Protein AF-A0A1E3SVA8-F1 (afdb_monomer)

Foldseek 3Di:
DDDDDVPVPLVVLLVVLCVVAPQVPHDQLVSLLSQQQSQLLQQCFPHPLSHPVDPRVVNVVSCVVCVVSVHDAWQDPQQCCCVVPVLVLCRVFNDPVSSNVRRSCSRSVVDHDDDDDDDVPDNPPPQQAWDFDADQVDPQWDWAFDQDPVRDGSDIDIGGDPGDGDCNRIGHDRRDDPPPPPDDDDD

Nearest PDB structures (foldseek):
  8hk0-assembly1_A  TM=6.341E-01  e=3.628E-05  Streptomyces ficellus
  6af6-assembly1_A  TM=5.590E-01  e=1.807E-03  Prodigiosinella confusarubida
  4irn-assembly2_E  TM=5.493E-01  e=1.920E-03  Kamptonema sp. PCC 6506
  5jsc-assembly1_D  TM=5.479E-01  e=3.327E-03  Paraburkholderia xenovorans LB400
  5jsc-assembly1_C  TM=5.505E-01  e=4.515E-03  Paraburkholderia xenovorans LB400

Radius of gyration: 19.15 Å; Cα contacts (8 Å, |Δi|>4): 235; chains: 1; bounding box: 36×54×54 Å

Sequence (187 aa):
MSTPDLAVDLDARIQALLDSHDPATTDPPEFLGAQYDAGLARVDLSEGFGGLGLPRQAQQAVNARLSSAGAPVGGTPQNLIGMGMAAPTIAAFGTDEQKRKFLRPLFTGEQVYRQLFSEPGTGSDLAGLTYVLCDMPQPGVDVRPPRQITGEADFNEVFRTDVRVPDANRLGPVGGIIGELVDRPAS

pLDDT: mean 76.43, std 17.71, range [24.05, 97.44]

Organism: NCBI:txid243061

Structure (mmCIF, N/CA/C/O backbone):
data_AF-A0A1E3SVA8-F1
#
_entry.id   AF-A0A1E3SVA8-F1
#
loop_
_atom_site.group_PDB
_atom_site.id
_atom_site.type_symbol
_atom_site.label_atom_id
_atom_site.label_alt_id
_atom_site.label_comp_id
_atom_site.label_asym_id
_atom_site.label_entity_id
_atom_site.label_seq_id
_atom_site.pdbx_PDB_ins_code
_atom_site.Cartn_x
_atom_site.Cartn_y
_atom_site.Cartn_z
_atom_site.occupancy
_atom_site.B_iso_or_equiv
_atom_site.auth_seq_id
_atom_site.auth_comp_id
_atom_site.auth_asym_id
_atom_site.auth_atom_id
_atom_site.pdbx_PDB_model_num
ATOM 1 N N . MET A 1 1 ? -0.727 -34.102 -9.020 1.00 37.78 1 MET A N 1
ATOM 2 C CA . MET A 1 1 ? -0.322 -33.087 -10.015 1.00 37.78 1 MET A CA 1
ATOM 3 C C . MET A 1 1 ? 0.321 -31.960 -9.233 1.00 37.78 1 MET A C 1
ATOM 5 O O . MET A 1 1 ? -0.393 -31.306 -8.489 1.00 37.78 1 MET A O 1
ATOM 9 N N . SER A 1 2 ? 1.645 -31.819 -9.302 1.00 38.09 2 SER A N 1
ATOM 10 C CA . SER A 1 2 ? 2.387 -30.813 -8.535 1.00 38.09 2 SER A CA 1
ATOM 11 C C . SER A 1 2 ? 3.230 -29.934 -9.457 1.00 38.09 2 SER A C 1
ATOM 13 O O . SER A 1 2 ? 3.916 -30.466 -10.328 1.00 38.09 2 SER A O 1
ATOM 15 N N . THR A 1 3 ? 3.190 -28.635 -9.127 1.00 37.84 3 THR A N 1
ATOM 16 C CA . THR A 1 3 ? 4.152 -27.542 -9.400 1.00 37.84 3 THR A CA 1
ATOM 17 C C . THR A 1 3 ? 4.165 -26.930 -10.822 1.00 37.84 3 THR A C 1
ATOM 19 O O . THR A 1 3 ? 3.864 -27.622 -11.786 1.00 37.84 3 THR A O 1
ATOM 22 N N . PRO A 1 4 ? 4.472 -25.622 -10.953 1.00 53.03 4 PRO A N 1
ATOM 23 C CA . PRO A 1 4 ? 3.550 -24.478 -11.097 1.00 53.03 4 PRO A CA 1
ATOM 24 C C . PRO A 1 4 ? 3.712 -23.785 -12.478 1.00 53.03 4 PRO A C 1
ATOM 26 O O . PRO A 1 4 ? 4.666 -24.107 -13.161 1.00 53.03 4 PRO A O 1
ATOM 29 N N . ASP A 1 5 ? 2.812 -22.884 -12.909 1.00 42.38 5 ASP A N 1
ATOM 30 C CA . ASP A 1 5 ? 3.123 -21.746 -13.824 1.00 42.38 5 ASP A CA 1
ATOM 31 C C . ASP A 1 5 ? 1.864 -21.151 -14.491 1.00 42.38 5 ASP A C 1
ATOM 33 O O . ASP A 1 5 ? 1.539 -21.406 -15.647 1.00 42.38 5 ASP A O 1
ATOM 37 N N . LEU A 1 6 ? 1.191 -20.240 -13.791 1.00 45.38 6 LEU A N 1
ATOM 38 C CA . LEU A 1 6 ? 1.230 -18.873 -14.301 1.00 45.38 6 LEU A CA 1
ATOM 39 C C . LEU A 1 6 ? 2.399 -18.218 -13.564 1.00 45.38 6 LEU A C 1
ATOM 41 O O . LEU A 1 6 ? 2.198 -17.559 -12.545 1.00 45.38 6 LEU A O 1
ATOM 45 N N . ALA A 1 7 ? 3.634 -18.456 -14.014 1.00 55.41 7 ALA A N 1
ATOM 46 C CA . ALA A 1 7 ? 4.708 -17.535 -13.686 1.00 55.41 7 ALA A CA 1
ATOM 47 C C . ALA A 1 7 ? 4.268 -16.209 -14.289 1.00 55.41 7 ALA A C 1
ATOM 49 O O . ALA A 1 7 ? 4.287 -16.024 -15.505 1.00 55.41 7 ALA A O 1
ATOM 50 N N . VAL A 1 8 ? 3.752 -15.323 -13.445 1.00 65.88 8 VAL A N 1
ATOM 51 C CA . VAL A 1 8 ? 3.505 -13.957 -13.862 1.00 65.88 8 VAL A CA 1
ATOM 52 C C . VAL A 1 8 ? 4.842 -13.425 -14.353 1.00 65.88 8 VAL A C 1
ATOM 54 O O . VAL A 1 8 ? 5.792 -13.340 -13.575 1.00 65.88 8 VAL A O 1
ATOM 57 N N . ASP A 1 9 ? 4.914 -13.109 -15.643 1.00 85.81 9 ASP A N 1
ATOM 58 C CA . ASP A 1 9 ? 6.078 -12.456 -16.218 1.00 85.81 9 ASP A CA 1
ATOM 59 C C . ASP A 1 9 ? 6.156 -11.037 -15.639 1.00 85.81 9 ASP A C 1
ATOM 61 O O . ASP A 1 9 ? 5.506 -10.096 -16.106 1.00 85.81 9 ASP A O 1
ATOM 65 N N . LEU A 1 10 ? 6.891 -10.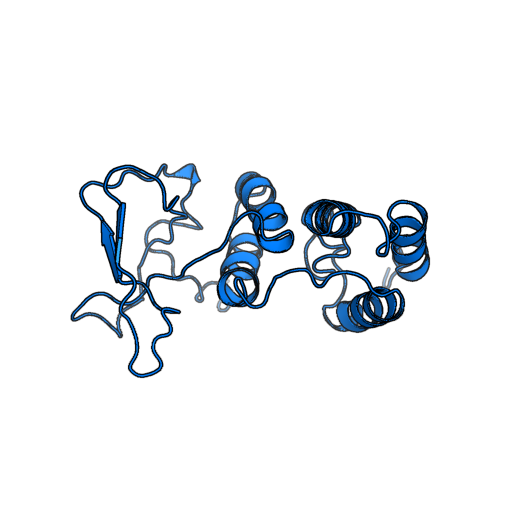919 -14.530 1.00 90.56 10 LEU A N 1
ATOM 66 C CA . LEU A 1 10 ? 7.118 -9.655 -13.843 1.00 90.56 10 LEU A CA 1
ATOM 67 C C . LEU A 1 10 ? 7.814 -8.661 -14.765 1.00 90.56 10 LEU A C 1
ATOM 69 O O . LEU A 1 10 ? 7.493 -7.479 -14.707 1.00 90.56 10 LEU A O 1
ATOM 73 N N . ASP A 1 11 ? 8.706 -9.126 -15.637 1.00 91.25 11 ASP A N 1
ATOM 74 C CA . ASP A 1 11 ? 9.422 -8.253 -16.556 1.00 91.25 11 ASP A CA 1
ATOM 75 C C . ASP A 1 11 ? 8.472 -7.651 -17.587 1.00 91.25 11 ASP A C 1
ATOM 77 O O . ASP A 1 11 ? 8.494 -6.437 -17.787 1.00 91.25 11 ASP A O 1
ATOM 81 N N . ALA A 1 12 ? 7.583 -8.457 -18.172 1.00 93.19 12 ALA A N 1
ATOM 82 C CA . ALA A 1 12 ? 6.558 -7.958 -19.085 1.00 93.19 12 ALA A CA 1
ATOM 83 C C . ALA A 1 12 ? 5.607 -6.962 -18.402 1.00 93.19 12 ALA A C 1
ATOM 85 O O . ALA A 1 12 ? 5.268 -5.937 -18.990 1.00 93.19 12 ALA A O 1
ATOM 86 N N . ARG A 1 13 ? 5.199 -7.217 -17.149 1.00 94.81 13 ARG A N 1
ATOM 87 C CA . ARG A 1 13 ? 4.330 -6.292 -16.395 1.00 94.81 13 ARG A CA 1
ATOM 88 C C . ARG A 1 13 ? 5.029 -4.987 -16.033 1.00 94.81 13 ARG A C 1
ATOM 90 O O . ARG A 1 13 ? 4.428 -3.926 -16.172 1.00 94.81 13 ARG A O 1
ATOM 97 N N . ILE A 1 14 ? 6.280 -5.056 -15.577 1.00 95.56 14 ILE A N 1
ATOM 98 C CA . ILE A 1 14 ? 7.085 -3.866 -15.279 1.00 95.56 14 ILE A CA 1
ATOM 99 C C . ILE A 1 14 ? 7.287 -3.058 -16.560 1.00 95.56 14 ILE A C 1
ATOM 101 O O . ILE A 1 14 ? 7.121 -1.844 -16.537 1.00 95.56 14 ILE A O 1
ATOM 105 N N . GLN A 1 15 ? 7.592 -3.719 -17.679 1.00 95.50 15 GLN A N 1
ATOM 106 C CA . GLN A 1 15 ? 7.753 -3.041 -18.960 1.00 95.50 15 GLN A CA 1
ATOM 107 C C . GLN A 1 15 ? 6.451 -2.369 -19.404 1.00 95.50 15 GLN A C 1
ATOM 109 O O . GLN A 1 15 ? 6.470 -1.190 -19.726 1.00 95.50 15 GLN A O 1
ATOM 114 N N . ALA A 1 16 ? 5.312 -3.061 -19.322 1.00 96.81 16 ALA A N 1
ATOM 115 C CA . ALA A 1 16 ? 4.013 -2.481 -19.658 1.00 96.81 16 ALA A CA 1
ATOM 116 C C . ALA A 1 16 ? 3.657 -1.264 -18.781 1.00 96.81 16 ALA A C 1
ATOM 118 O O . ALA A 1 16 ? 3.082 -0.291 -19.275 1.00 96.81 16 ALA A O 1
ATOM 119 N N . LEU A 1 17 ? 4.010 -1.290 -17.490 1.00 97.31 17 LEU A N 1
ATOM 120 C CA . LEU A 1 17 ? 3.858 -0.133 -16.606 1.00 97.31 17 LEU A CA 1
ATOM 121 C C . LEU A 1 17 ? 4.720 1.042 -17.089 1.00 97.31 17 LEU A C 1
ATOM 123 O O . LEU A 1 17 ? 4.195 2.135 -17.254 1.00 97.31 17 LEU A O 1
ATOM 127 N N . LEU A 1 18 ? 6.008 0.813 -17.351 1.00 96.56 18 LEU A N 1
ATOM 128 C CA . LEU A 1 18 ? 6.936 1.862 -17.787 1.00 96.56 18 LEU A CA 1
ATOM 129 C C . LEU A 1 18 ? 6.596 2.421 -19.178 1.00 96.56 18 LEU A C 1
ATOM 131 O O . LEU A 1 18 ? 6.769 3.611 -19.413 1.00 96.56 18 LEU A O 1
ATOM 135 N N . ASP A 1 19 ? 6.087 1.583 -20.084 1.00 97.12 19 ASP A N 1
ATOM 136 C CA . ASP A 1 19 ? 5.665 1.996 -21.427 1.00 97.12 19 ASP A CA 1
ATOM 137 C C . ASP A 1 19 ? 4.401 2.870 -21.387 1.00 97.12 19 ASP A C 1
ATOM 139 O O . ASP A 1 19 ? 4.222 3.749 -22.229 1.00 97.12 19 ASP A O 1
ATOM 143 N N . SER A 1 20 ? 3.506 2.614 -20.426 1.00 97.31 20 SER A N 1
ATOM 144 C CA . SER A 1 20 ? 2.253 3.364 -20.270 1.00 97.31 20 SER A CA 1
ATOM 145 C C . SER A 1 20 ? 2.390 4.600 -19.381 1.00 97.31 20 SER A C 1
ATOM 147 O O . SER A 1 20 ? 1.655 5.563 -19.583 1.00 97.31 20 SER A O 1
ATOM 149 N N . HIS A 1 21 ? 3.316 4.578 -18.422 1.00 97.44 21 HIS A N 1
ATOM 150 C CA . HIS A 1 21 ? 3.553 5.642 -17.454 1.00 97.44 21 HIS A CA 1
ATOM 151 C C . HIS A 1 21 ? 5.061 5.873 -17.344 1.00 97.44 21 HIS A C 1
ATOM 153 O O . HIS A 1 21 ? 5.755 5.204 -16.579 1.00 97.44 21 HIS A O 1
ATOM 159 N N . ASP A 1 22 ? 5.578 6.826 -18.119 1.00 95.69 22 ASP A N 1
ATOM 160 C CA . ASP A 1 22 ? 6.985 7.217 -18.046 1.00 95.69 22 ASP A CA 1
ATOM 161 C C . ASP A 1 22 ? 7.249 7.902 -16.690 1.00 95.69 22 ASP A C 1
ATOM 163 O O . ASP A 1 22 ? 6.648 8.951 -16.417 1.00 95.69 22 ASP A O 1
ATOM 167 N N . PRO A 1 23 ? 8.139 7.366 -15.832 1.00 94.38 23 PRO A N 1
ATOM 168 C CA . PRO A 1 23 ? 8.392 7.954 -14.524 1.00 94.38 23 PRO A CA 1
ATOM 169 C C . PRO A 1 23 ? 9.021 9.351 -14.562 1.00 94.38 23 PRO A C 1
ATOM 171 O O . PRO A 1 23 ? 8.980 10.059 -13.558 1.00 94.38 23 PRO A O 1
ATOM 174 N N . ALA A 1 24 ? 9.600 9.765 -15.693 1.00 93.44 24 ALA A N 1
ATOM 175 C CA . ALA A 1 24 ? 10.157 11.105 -15.851 1.00 93.44 24 ALA A CA 1
ATOM 176 C C . ALA A 1 24 ? 9.086 12.181 -16.088 1.00 93.44 24 ALA A C 1
ATOM 178 O O . ALA A 1 24 ? 9.363 13.366 -15.894 1.00 93.44 24 ALA A O 1
ATOM 179 N N . THR A 1 25 ? 7.889 11.793 -16.536 1.00 95.69 25 THR A N 1
ATOM 180 C CA . THR A 1 25 ? 6.843 12.738 -16.961 1.00 95.69 25 THR A CA 1
ATOM 181 C C . THR A 1 25 ? 5.503 12.546 -16.255 1.00 95.69 25 THR A C 1
ATOM 183 O O . THR A 1 25 ? 4.723 13.495 -16.187 1.00 95.69 25 THR A O 1
ATOM 186 N N . THR A 1 26 ? 5.248 11.361 -15.702 1.00 95.19 26 THR A N 1
ATOM 187 C CA . THR A 1 26 ? 4.020 11.040 -14.963 1.00 95.19 26 THR A CA 1
ATOM 188 C C . THR A 1 26 ? 4.072 11.617 -13.547 1.00 95.19 26 THR A C 1
ATOM 190 O O . THR A 1 26 ? 5.102 11.539 -12.874 1.00 95.19 26 THR A O 1
ATOM 193 N N . ASP A 1 27 ? 2.953 12.164 -13.064 1.00 92.44 27 ASP A N 1
ATOM 194 C CA . ASP A 1 27 ? 2.840 12.631 -11.679 1.00 92.44 27 ASP A CA 1
ATOM 195 C C . ASP A 1 27 ? 3.024 11.456 -10.687 1.00 92.44 27 ASP A C 1
ATOM 197 O O . ASP A 1 27 ? 2.494 10.365 -10.927 1.00 92.44 27 ASP A O 1
ATOM 201 N N . PRO A 1 28 ? 3.765 11.608 -9.568 1.00 90.44 28 PRO A N 1
ATOM 202 C CA . PRO A 1 28 ? 4.104 10.462 -8.722 1.00 90.44 28 PRO A CA 1
ATOM 203 C C . PRO A 1 28 ? 2.895 9.688 -8.150 1.00 90.44 28 PRO A C 1
ATOM 205 O O . PRO A 1 28 ? 2.896 8.462 -8.266 1.00 90.44 28 PRO A O 1
ATOM 208 N N . PRO A 1 29 ? 1.849 10.322 -7.578 1.00 89.19 29 PRO A N 1
ATOM 209 C CA . PRO A 1 29 ? 0.600 9.641 -7.217 1.00 89.19 29 PRO A CA 1
ATOM 210 C C . PRO A 1 29 ? -0.037 8.822 -8.345 1.00 89.19 29 PRO A C 1
ATOM 212 O O . PRO A 1 29 ? -0.495 7.704 -8.102 1.00 89.19 29 PRO A O 1
ATOM 215 N N . GLU A 1 30 ? -0.053 9.348 -9.572 1.00 93.06 30 GLU A N 1
ATOM 216 C CA . GLU A 1 30 ? -0.609 8.656 -10.740 1.00 93.06 30 GLU A CA 1
ATOM 217 C C . GLU A 1 30 ? 0.215 7.409 -11.082 1.00 93.06 30 GLU A C 1
ATOM 219 O O . GLU A 1 30 ? -0.343 6.314 -11.188 1.00 93.06 30 GLU A O 1
ATOM 224 N N . PHE A 1 31 ? 1.545 7.541 -11.138 1.00 95.06 31 PHE A N 1
ATOM 225 C CA . PHE A 1 31 ? 2.448 6.412 -11.370 1.00 95.06 31 PHE A CA 1
ATOM 226 C C . PHE A 1 31 ? 2.287 5.327 -10.298 1.00 95.06 31 PHE A C 1
ATOM 228 O O . PHE A 1 31 ? 2.187 4.138 -10.605 1.00 95.06 31 PHE A O 1
ATOM 235 N N . LEU A 1 32 ? 2.234 5.719 -9.022 1.00 93.12 32 LEU A N 1
ATOM 236 C CA . LEU A 1 32 ? 2.054 4.785 -7.910 1.00 93.12 32 LEU A CA 1
ATOM 237 C C . LEU A 1 32 ? 0.679 4.110 -7.950 1.00 93.12 32 LEU A C 1
ATOM 239 O O . LEU A 1 32 ? 0.560 2.934 -7.602 1.00 93.12 32 LEU A O 1
ATOM 243 N N . GLY A 1 33 ? -0.352 4.825 -8.402 1.00 93.56 33 GLY A N 1
ATOM 244 C CA . GLY A 1 33 ? -1.667 4.259 -8.671 1.00 93.56 33 GLY A CA 1
ATOM 245 C C . GLY A 1 33 ? -1.595 3.162 -9.730 1.00 93.56 33 GLY A C 1
ATOM 246 O O . GLY A 1 33 ? -2.024 2.039 -9.474 1.00 93.56 33 GLY A O 1
ATOM 247 N N . ALA A 1 34 ? -0.964 3.449 -10.869 1.00 96.12 34 ALA A N 1
ATOM 248 C CA . ALA A 1 34 ? -0.766 2.478 -11.941 1.00 96.12 34 ALA A CA 1
ATOM 249 C C . ALA A 1 34 ? 0.086 1.274 -11.497 1.00 96.12 34 ALA A C 1
ATOM 251 O O . ALA A 1 34 ? -0.235 0.129 -11.819 1.00 96.12 34 ALA A O 1
ATOM 252 N N . GLN A 1 35 ? 1.131 1.498 -10.694 1.00 95.75 35 GLN A N 1
ATOM 253 C CA . GLN A 1 35 ? 1.940 0.426 -10.110 1.00 95.75 35 GLN A CA 1
ATOM 254 C C . GLN A 1 35 ? 1.110 -0.486 -9.196 1.00 95.75 35 GLN A C 1
ATOM 256 O O . GLN A 1 35 ? 1.266 -1.712 -9.234 1.00 95.75 35 GLN A O 1
ATOM 261 N N . TYR A 1 36 ? 0.231 0.092 -8.374 1.00 94.69 36 TYR A N 1
ATOM 262 C CA . TYR A 1 36 ? -0.699 -0.671 -7.547 1.00 94.69 36 TYR A CA 1
ATOM 263 C C . TYR A 1 36 ? -1.652 -1.493 -8.413 1.00 94.69 36 TYR A C 1
ATOM 265 O O . TYR A 1 36 ? -1.768 -2.704 -8.226 1.00 94.69 36 TYR A O 1
ATOM 273 N N . ASP A 1 37 ? -2.279 -0.860 -9.400 1.00 94.81 37 ASP A N 1
ATOM 274 C CA . ASP A 1 37 ? -3.270 -1.499 -10.265 1.00 94.81 37 ASP A CA 1
ATOM 275 C C . ASP A 1 37 ? -2.639 -2.626 -11.120 1.00 94.81 37 ASP A C 1
ATOM 277 O O . ASP A 1 37 ? -3.287 -3.633 -11.406 1.00 94.81 37 ASP A O 1
ATOM 281 N N . ALA A 1 38 ? -1.340 -2.533 -11.431 1.00 94.81 38 ALA A N 1
ATOM 282 C CA . ALA A 1 38 ? -0.562 -3.583 -12.099 1.00 94.81 38 ALA A CA 1
ATOM 283 C C . ALA A 1 38 ? -0.196 -4.788 -11.200 1.00 94.81 38 ALA A C 1
ATOM 285 O O . ALA A 1 38 ? 0.315 -5.798 -11.702 1.00 94.81 38 ALA A O 1
ATOM 286 N N . GLY A 1 39 ? -0.438 -4.699 -9.886 1.00 94.25 39 GLY A N 1
ATOM 287 C CA . GLY A 1 39 ? -0.063 -5.718 -8.900 1.00 94.25 39 GLY A CA 1
ATOM 288 C C . GLY A 1 39 ? 1.402 -5.640 -8.446 1.00 94.25 39 GLY A C 1
ATOM 289 O O . GLY A 1 39 ? 1.938 -6.600 -7.893 1.00 94.25 39 GLY A O 1
ATOM 290 N N . LEU A 1 40 ? 2.077 -4.515 -8.698 1.00 94.25 40 LEU A N 1
ATOM 291 C CA . LEU A 1 40 ? 3.516 -4.336 -8.469 1.00 94.25 40 LEU A CA 1
ATOM 292 C C . LEU A 1 40 ? 3.832 -3.532 -7.194 1.00 94.25 40 LEU A C 1
ATOM 294 O O . LEU A 1 40 ? 4.999 -3.250 -6.908 1.00 94.25 40 LEU A O 1
ATOM 298 N N . ALA A 1 41 ? 2.814 -3.159 -6.416 1.00 90.88 41 ALA A N 1
ATOM 299 C CA . ALA A 1 41 ? 2.977 -2.434 -5.158 1.00 90.88 41 ALA A CA 1
ATOM 300 C C . ALA A 1 41 ? 3.548 -3.331 -4.048 1.00 90.88 41 ALA A C 1
ATOM 302 O O . ALA A 1 41 ? 4.511 -2.969 -3.369 1.00 90.88 41 ALA A O 1
ATOM 303 N N . ARG A 1 42 ? 2.953 -4.515 -3.874 1.00 88.69 42 ARG A N 1
ATOM 304 C CA . ARG A 1 42 ? 3.360 -5.558 -2.927 1.00 88.69 42 ARG A CA 1
ATOM 305 C C . ARG A 1 42 ? 2.995 -6.912 -3.513 1.00 88.69 42 ARG A C 1
ATOM 307 O O . ARG A 1 42 ? 1.883 -7.388 -3.313 1.00 88.69 42 ARG A O 1
ATOM 314 N N . VAL A 1 43 ? 3.930 -7.546 -4.215 1.00 90.56 43 VAL A N 1
ATOM 315 C CA . VAL A 1 43 ? 3.673 -8.789 -4.963 1.00 90.56 43 VAL A CA 1
ATOM 316 C C . VAL A 1 43 ? 3.147 -9.935 -4.092 1.00 90.56 43 VAL A C 1
ATOM 318 O O . VAL A 1 43 ? 2.482 -10.818 -4.623 1.00 90.56 43 VAL A O 1
ATOM 321 N N . ASP A 1 44 ? 3.393 -9.894 -2.774 1.00 87.81 44 ASP A N 1
ATOM 322 C CA . ASP A 1 44 ? 2.890 -10.858 -1.787 1.00 87.81 44 ASP A CA 1
ATOM 323 C C . ASP A 1 44 ? 1.405 -10.702 -1.432 1.00 87.81 44 ASP A C 1
ATOM 325 O O . ASP A 1 44 ? 0.812 -11.620 -0.866 1.00 87.81 44 ASP A O 1
ATOM 329 N N . LEU A 1 45 ? 0.782 -9.576 -1.779 1.00 88.62 45 LEU A N 1
ATOM 330 C CA . LEU A 1 45 ? -0.665 -9.412 -1.673 1.00 88.62 45 LEU A CA 1
ATOM 331 C C . LEU A 1 45 ? -1.382 -10.167 -2.790 1.00 88.62 45 LEU A C 1
ATOM 333 O O . LEU A 1 45 ? -0.808 -10.461 -3.836 1.00 88.62 45 LEU A O 1
ATOM 337 N N . SER A 1 46 ? -2.658 -10.474 -2.579 1.00 88.94 46 SER A N 1
ATOM 338 C CA . SER A 1 46 ? -3.487 -11.115 -3.598 1.00 88.94 46 SER A CA 1
ATOM 339 C C . SER A 1 46 ? -3.722 -10.198 -4.804 1.00 88.94 46 SER A C 1
ATOM 341 O O . SER A 1 46 ? -3.715 -8.967 -4.687 1.00 88.94 46 SER A O 1
ATOM 343 N N . GLU A 1 47 ? -3.973 -10.815 -5.958 1.00 89.56 47 GLU A N 1
ATOM 344 C CA . GLU A 1 47 ? -4.373 -10.105 -7.173 1.00 89.56 47 GLU A CA 1
ATOM 345 C C . GLU A 1 47 ? -5.611 -9.227 -6.925 1.00 89.56 47 GLU A C 1
ATOM 347 O O . GLU A 1 47 ? -6.512 -9.592 -6.167 1.00 89.56 47 GLU A O 1
ATOM 352 N N . GLY A 1 48 ? -5.620 -8.029 -7.517 1.00 87.75 48 GLY A N 1
ATOM 353 C CA . GLY A 1 48 ? -6.653 -7.010 -7.293 1.00 87.75 48 GLY A CA 1
ATOM 354 C C . GLY A 1 48 ? -6.461 -6.148 -6.037 1.00 87.75 48 GLY A C 1
ATOM 355 O O . GLY A 1 48 ? -7.227 -5.209 -5.832 1.00 87.75 48 GLY A O 1
ATOM 356 N N . PHE A 1 49 ? -5.438 -6.423 -5.217 1.00 91.25 49 PHE A N 1
ATOM 357 C CA . PHE A 1 49 ? -5.121 -5.656 -4.004 1.00 91.25 49 PHE A CA 1
ATOM 358 C C . PHE A 1 49 ? -3.685 -5.116 -3.978 1.00 91.25 49 PHE A C 1
ATOM 360 O O . PHE A 1 49 ? -3.101 -4.940 -2.907 1.00 91.25 49 PHE A O 1
ATOM 367 N N . GLY A 1 50 ? -3.108 -4.844 -5.150 1.00 90.50 50 GLY A N 1
ATOM 368 C CA . GLY A 1 50 ? -1.744 -4.321 -5.267 1.00 90.50 50 GLY A CA 1
ATOM 369 C C . GLY A 1 50 ? -0.656 -5.389 -5.360 1.00 90.50 50 GLY A C 1
ATOM 370 O O . GLY A 1 50 ? 0.525 -5.040 -5.373 1.00 90.50 50 GLY A O 1
ATOM 371 N N . GLY A 1 51 ? -1.034 -6.668 -5.429 1.00 91.88 51 GLY A N 1
ATOM 372 C CA . GLY A 1 51 ? -0.107 -7.789 -5.534 1.00 91.88 51 GLY A CA 1
ATOM 373 C C . GLY A 1 51 ? -0.494 -8.816 -6.586 1.00 91.88 51 GLY A C 1
ATOM 374 O O . GLY A 1 51 ? -1.410 -8.606 -7.380 1.00 91.88 51 GLY A O 1
ATOM 375 N N . LEU A 1 52 ? 0.240 -9.927 -6.591 1.00 92.25 52 LEU A N 1
ATOM 376 C CA . LEU A 1 52 ? 0.132 -11.017 -7.566 1.00 92.25 52 LEU A CA 1
ATOM 377 C C . LEU A 1 52 ? 0.111 -12.402 -6.891 1.00 92.25 52 LEU A C 1
ATOM 379 O O . LEU A 1 52 ? 0.159 -13.423 -7.569 1.00 92.25 52 LEU A O 1
ATOM 383 N N . GLY A 1 53 ? 0.076 -12.454 -5.556 1.00 90.12 53 GLY A N 1
ATOM 384 C CA . GLY A 1 53 ? 0.164 -13.686 -4.772 1.00 90.12 53 GLY A CA 1
ATOM 385 C C . GLY A 1 53 ? 1.531 -14.375 -4.851 1.00 90.12 53 GLY A C 1
ATOM 386 O O . GLY A 1 53 ? 1.620 -15.587 -4.664 1.00 90.12 53 GLY A O 1
ATOM 387 N N . LEU A 1 54 ? 2.595 -13.628 -5.154 1.00 90.06 54 LEU A N 1
ATOM 388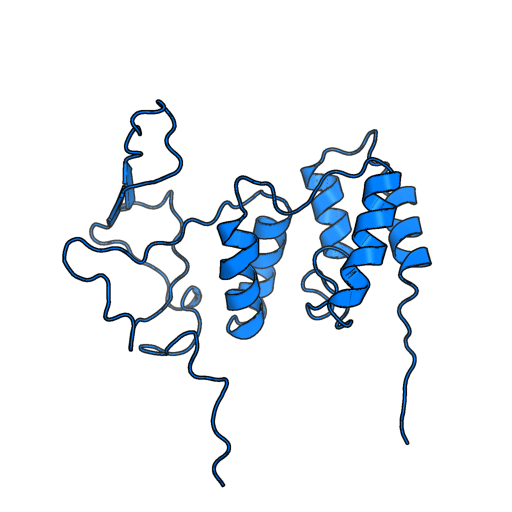 C CA . LEU A 1 54 ? 3.951 -14.151 -5.321 1.00 90.06 54 LEU A CA 1
ATOM 389 C C . LEU A 1 54 ? 4.729 -14.164 -3.995 1.00 90.06 54 LEU A C 1
ATOM 391 O O . LEU A 1 54 ? 4.408 -13.421 -3.067 1.00 90.06 54 LEU A O 1
ATOM 395 N N . PRO A 1 55 ? 5.813 -14.954 -3.882 1.00 89.62 55 PRO A N 1
ATOM 396 C CA . PRO A 1 55 ? 6.701 -14.880 -2.728 1.00 89.62 55 PRO A CA 1
ATOM 397 C C . PRO A 1 55 ? 7.259 -13.465 -2.536 1.00 89.62 55 PRO A C 1
ATOM 399 O O . PRO A 1 55 ? 7.696 -12.826 -3.493 1.00 89.62 55 PRO A O 1
ATOM 402 N N . ARG A 1 56 ? 7.328 -12.990 -1.286 1.00 84.38 56 ARG A N 1
ATOM 403 C CA . ARG A 1 56 ? 7.820 -11.638 -0.946 1.00 84.38 56 ARG A CA 1
ATOM 404 C C . ARG A 1 56 ? 9.212 -11.338 -1.511 1.00 84.38 56 ARG A C 1
ATOM 406 O O . ARG A 1 56 ? 9.512 -10.185 -1.806 1.00 84.38 56 ARG A O 1
ATOM 413 N N . GLN A 1 57 ? 10.055 -12.357 -1.685 1.00 85.88 57 GLN A N 1
ATOM 414 C CA . GLN A 1 57 ? 11.389 -12.216 -2.277 1.00 85.88 57 GLN A CA 1
ATOM 415 C C . GLN A 1 57 ? 11.336 -11.651 -3.706 1.00 85.88 57 GLN A C 1
ATOM 417 O O . GLN A 1 57 ? 12.237 -10.911 -4.094 1.00 85.88 57 GLN A O 1
ATOM 422 N N . ALA A 1 58 ? 10.262 -11.914 -4.458 1.00 89.25 58 ALA A N 1
ATOM 423 C CA . ALA A 1 58 ? 10.081 -11.393 -5.811 1.00 89.25 58 ALA A CA 1
ATOM 424 C C . ALA A 1 58 ? 9.954 -9.856 -5.856 1.00 89.25 58 ALA A C 1
ATOM 426 O O . ALA A 1 58 ? 10.266 -9.247 -6.878 1.00 89.25 58 ALA A O 1
ATOM 427 N N . GLN A 1 59 ? 9.591 -9.201 -4.742 1.00 90.88 59 GLN A N 1
ATOM 428 C CA . GLN A 1 59 ? 9.508 -7.737 -4.669 1.00 90.88 59 GLN A CA 1
ATOM 429 C C . GLN A 1 59 ? 10.865 -7.063 -4.927 1.00 90.88 59 GLN A C 1
ATOM 431 O O . GLN A 1 59 ? 10.909 -5.937 -5.417 1.00 90.88 59 GLN A O 1
ATOM 436 N N . GLN A 1 60 ? 11.981 -7.738 -4.625 1.00 87.94 60 GLN A N 1
ATOM 437 C CA . GLN A 1 60 ? 13.318 -7.181 -4.849 1.00 87.94 60 GLN A CA 1
ATOM 438 C C . GLN A 1 60 ? 13.579 -6.905 -6.334 1.00 87.94 60 GLN A C 1
ATOM 440 O O . GLN A 1 60 ? 14.124 -5.855 -6.665 1.00 87.94 60 GLN A O 1
ATOM 445 N N . ALA A 1 61 ? 13.143 -7.807 -7.219 1.00 89.69 61 ALA A N 1
ATOM 446 C CA . ALA A 1 61 ? 13.300 -7.647 -8.663 1.00 89.69 61 ALA A CA 1
ATOM 447 C C . ALA A 1 61 ? 12.470 -6.467 -9.195 1.00 89.69 61 ALA A C 1
ATOM 449 O O . ALA A 1 61 ? 12.985 -5.639 -9.946 1.00 89.69 61 ALA A O 1
ATOM 450 N N . VAL A 1 62 ? 11.219 -6.340 -8.733 1.00 92.25 62 VAL A N 1
ATOM 451 C CA . VAL A 1 62 ? 10.334 -5.213 -9.071 1.00 92.25 62 VAL A CA 1
ATOM 452 C C . VAL A 1 62 ? 10.966 -3.887 -8.649 1.00 92.25 62 VAL A C 1
ATOM 454 O O . VAL A 1 62 ? 11.131 -2.986 -9.470 1.00 92.25 62 VAL A O 1
ATOM 457 N N . ASN A 1 63 ? 11.388 -3.785 -7.385 1.00 91.56 63 ASN A N 1
ATOM 458 C CA . ASN A 1 63 ? 11.969 -2.560 -6.840 1.00 91.56 63 ASN A CA 1
ATOM 459 C C . ASN A 1 63 ? 13.260 -2.163 -7.564 1.00 91.56 63 ASN A C 1
ATOM 461 O O . ASN A 1 63 ? 13.448 -0.987 -7.86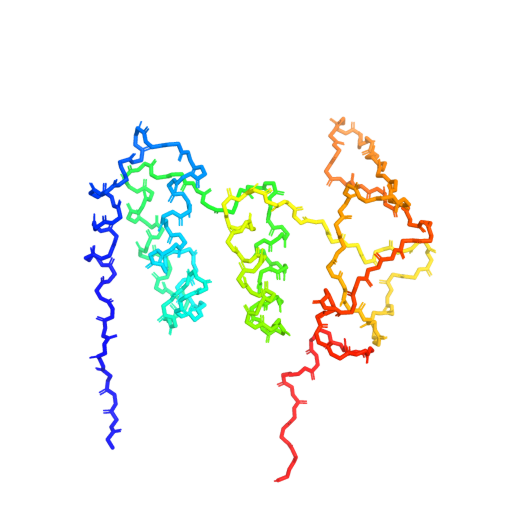8 1.00 91.56 63 ASN A O 1
ATOM 465 N N . ALA A 1 64 ? 14.140 -3.126 -7.858 1.00 90.19 64 ALA A N 1
ATOM 466 C CA . ALA A 1 64 ? 15.394 -2.862 -8.558 1.00 90.19 64 ALA A CA 1
ATOM 467 C C . ALA A 1 64 ? 15.148 -2.275 -9.954 1.00 90.19 64 ALA A C 1
ATOM 469 O O . ALA A 1 64 ? 15.781 -1.288 -10.333 1.00 90.19 64 ALA A O 1
ATOM 470 N N . ARG A 1 65 ? 14.197 -2.844 -10.701 1.00 93.62 65 ARG A N 1
ATOM 471 C CA . ARG A 1 65 ? 13.909 -2.421 -12.073 1.00 93.62 65 ARG A CA 1
ATOM 472 C C . ARG A 1 65 ? 13.214 -1.063 -12.120 1.00 93.62 65 ARG A C 1
ATOM 474 O O . ARG A 1 65 ? 13.665 -0.187 -12.851 1.00 93.62 65 ARG A O 1
ATOM 481 N N . LEU A 1 66 ? 12.203 -0.845 -11.280 1.00 94.00 66 LEU A N 1
ATOM 482 C CA . LEU A 1 66 ? 11.543 0.458 -11.166 1.00 94.00 66 LEU A CA 1
ATOM 483 C C . LEU A 1 66 ? 12.528 1.547 -10.717 1.00 94.00 66 LEU A C 1
ATOM 485 O O . LEU A 1 66 ? 12.581 2.617 -11.319 1.00 94.00 66 LEU A O 1
ATOM 489 N N . SER A 1 67 ? 13.390 1.252 -9.740 1.00 92.81 67 SER A N 1
ATOM 490 C CA . SER A 1 67 ? 14.428 2.189 -9.302 1.00 92.81 67 SER A CA 1
ATOM 491 C C . SER A 1 67 ? 15.432 2.516 -10.411 1.00 92.81 67 SER A C 1
ATOM 493 O O . SER A 1 67 ? 15.771 3.686 -10.578 1.00 92.81 67 SER A O 1
ATOM 495 N N . SER A 1 68 ? 15.867 1.533 -11.211 1.00 93.19 68 SER A N 1
ATOM 496 C CA . SER A 1 68 ? 16.760 1.791 -12.355 1.00 93.19 68 SER A CA 1
ATOM 497 C C . SER A 1 68 ? 16.131 2.672 -13.440 1.00 93.19 68 SER A C 1
ATOM 499 O O . SER A 1 68 ? 16.855 3.366 -14.148 1.00 93.19 68 SER A O 1
ATOM 501 N N . ALA A 1 69 ? 14.799 2.679 -13.538 1.00 94.19 69 ALA A N 1
ATOM 502 C CA . ALA A 1 69 ? 14.039 3.533 -14.447 1.00 94.19 69 ALA A CA 1
ATOM 503 C C . ALA A 1 69 ? 13.745 4.930 -13.862 1.00 94.19 69 ALA A C 1
ATOM 505 O O . ALA A 1 69 ? 13.106 5.742 -14.522 1.00 94.19 69 ALA A O 1
ATOM 506 N N . GLY A 1 70 ? 14.189 5.221 -12.633 1.00 93.69 70 GLY A N 1
ATOM 507 C CA . GLY A 1 70 ? 13.908 6.491 -11.960 1.00 93.69 70 GLY A CA 1
ATOM 508 C C . GLY A 1 70 ? 12.489 6.599 -11.398 1.00 93.69 70 GLY A C 1
ATOM 509 O O . GLY A 1 70 ? 12.021 7.709 -11.156 1.00 93.69 70 GLY A O 1
ATOM 510 N N . ALA A 1 71 ? 11.800 5.472 -11.190 1.00 93.06 71 ALA A N 1
ATOM 511 C CA . ALA A 1 71 ? 10.438 5.474 -10.679 1.00 93.06 71 ALA A CA 1
ATOM 512 C C . ALA A 1 71 ? 10.325 6.053 -9.259 1.00 93.06 71 ALA A C 1
ATOM 514 O O . ALA A 1 71 ? 11.219 5.835 -8.430 1.00 93.06 71 ALA A O 1
ATOM 515 N N . PRO A 1 72 ? 9.213 6.745 -8.944 1.00 88.81 72 PRO A N 1
ATOM 516 C CA . PRO A 1 72 ? 8.943 7.189 -7.587 1.00 88.81 72 PRO A CA 1
ATOM 517 C C . PRO A 1 72 ? 8.796 5.992 -6.640 1.00 88.81 72 PRO A C 1
ATOM 519 O O . PRO A 1 72 ? 8.357 4.905 -7.016 1.00 88.81 72 PRO A O 1
ATOM 522 N N . VAL A 1 73 ? 9.154 6.200 -5.374 1.00 80.38 73 VAL A N 1
ATOM 523 C CA . VAL A 1 73 ? 9.056 5.164 -4.341 1.00 80.38 73 VAL A CA 1
ATOM 524 C C . VAL A 1 73 ? 7.668 5.211 -3.705 1.00 80.38 73 VAL A C 1
ATOM 526 O O . VAL A 1 73 ? 7.311 6.193 -3.055 1.00 80.38 73 VAL A O 1
ATOM 529 N N . GLY A 1 74 ? 6.899 4.134 -3.872 1.00 68.62 74 GLY A N 1
ATOM 530 C CA . GLY A 1 74 ? 5.615 3.944 -3.194 1.00 68.62 74 GLY A CA 1
ATOM 531 C C . GLY A 1 74 ? 5.789 3.661 -1.706 1.00 68.62 74 GLY A C 1
ATOM 532 O O . GLY A 1 74 ? 6.761 3.023 -1.300 1.00 68.62 74 GLY A O 1
ATOM 533 N N . GLY A 1 75 ? 4.844 4.121 -0.883 1.00 62.25 75 GLY A N 1
ATOM 534 C CA . GLY A 1 75 ? 4.973 4.024 0.572 1.00 62.25 75 GLY A CA 1
ATOM 535 C C . GLY A 1 75 ? 6.035 4.969 1.131 1.00 62.25 75 GLY A C 1
ATOM 536 O O . GLY A 1 75 ? 7.043 4.517 1.673 1.00 62.25 75 GLY A O 1
ATOM 537 N N . THR A 1 76 ? 5.801 6.276 0.977 1.00 52.47 76 THR A N 1
ATOM 538 C CA . THR A 1 76 ? 6.706 7.362 1.389 1.00 52.47 76 THR A CA 1
ATOM 539 C C . THR A 1 76 ? 7.287 7.161 2.800 1.00 52.47 76 THR A C 1
ATOM 541 O O . THR A 1 76 ? 6.637 6.546 3.651 1.00 52.47 76 THR A O 1
ATOM 544 N N . PRO A 1 77 ? 8.473 7.725 3.117 1.00 50.34 77 PRO A N 1
ATOM 545 C CA . PRO A 1 77 ? 9.015 7.717 4.482 1.00 50.34 77 PRO A CA 1
ATOM 546 C C . PRO A 1 77 ? 7.996 8.199 5.528 1.00 50.34 77 PRO A C 1
ATOM 548 O O . PRO A 1 77 ? 7.956 7.692 6.648 1.00 50.34 77 PRO A O 1
ATOM 551 N N . GLN A 1 78 ? 7.112 9.123 5.133 1.00 49.97 78 GLN A N 1
ATOM 552 C CA . GLN A 1 78 ? 6.011 9.639 5.944 1.00 49.97 78 GLN A CA 1
ATOM 553 C C . GLN A 1 78 ? 4.905 8.606 6.252 1.00 49.97 78 GLN A C 1
ATOM 555 O O . GLN A 1 78 ? 4.167 8.804 7.215 1.00 49.97 78 GLN A O 1
ATOM 560 N N . ASN A 1 79 ? 4.789 7.506 5.497 1.00 58.12 79 ASN A N 1
ATOM 561 C CA . ASN A 1 79 ? 3.805 6.434 5.705 1.00 58.12 79 ASN A CA 1
ATOM 562 C C . ASN A 1 79 ? 4.440 5.076 6.069 1.00 58.12 79 ASN A C 1
ATOM 564 O O . ASN A 1 79 ? 3.824 4.026 5.870 1.00 58.12 79 ASN A O 1
ATOM 568 N N . LEU A 1 80 ? 5.655 5.075 6.637 1.00 58.72 80 LEU A N 1
ATOM 569 C CA . LEU A 1 80 ? 6.363 3.858 7.065 1.00 58.72 80 LEU A CA 1
ATOM 570 C C . LEU A 1 80 ? 5.503 2.976 7.991 1.00 58.72 80 LEU A C 1
ATOM 572 O O . LEU A 1 80 ? 5.483 1.755 7.851 1.00 58.72 80 LEU A O 1
ATOM 576 N N . ILE A 1 81 ? 4.742 3.590 8.903 1.00 61.44 81 ILE A N 1
ATOM 577 C CA . ILE A 1 81 ? 3.827 2.882 9.814 1.00 61.44 81 ILE A CA 1
ATOM 578 C C . ILE A 1 81 ? 2.609 2.333 9.055 1.00 61.44 81 ILE A C 1
ATOM 580 O O . ILE A 1 81 ? 2.189 1.199 9.297 1.00 61.44 81 ILE A O 1
ATOM 584 N N . GLY A 1 82 ? 2.051 3.099 8.113 1.00 62.53 82 GLY A N 1
ATOM 585 C CA . GLY A 1 82 ? 0.931 2.648 7.288 1.00 62.53 82 GLY A CA 1
ATOM 586 C C . GLY A 1 82 ? 1.293 1.448 6.425 1.00 62.53 82 GLY A C 1
ATOM 587 O O . GLY A 1 82 ? 0.573 0.456 6.425 1.00 62.53 82 GLY A O 1
ATOM 588 N N . MET A 1 83 ? 2.451 1.473 5.770 1.00 68.88 83 MET A N 1
ATOM 589 C CA . MET A 1 83 ? 2.916 0.361 4.936 1.00 68.88 83 MET A CA 1
ATOM 590 C C . MET A 1 83 ? 3.506 -0.808 5.736 1.00 68.88 83 MET A C 1
ATOM 592 O O . MET A 1 83 ? 3.421 -1.957 5.297 1.00 68.88 83 MET A O 1
ATOM 596 N N . GLY A 1 84 ? 4.097 -0.537 6.902 1.00 66.38 84 GLY A N 1
ATOM 597 C CA . GLY A 1 84 ? 4.734 -1.539 7.758 1.00 66.38 84 GLY A CA 1
ATOM 598 C C . GLY A 1 84 ? 3.776 -2.269 8.699 1.00 66.38 84 GLY A C 1
ATOM 599 O O . GLY A 1 84 ? 4.026 -3.424 9.029 1.00 66.38 84 GLY A O 1
ATOM 600 N N . MET A 1 85 ? 2.675 -1.629 9.110 1.00 70.69 85 MET A N 1
ATOM 601 C CA . MET A 1 85 ? 1.725 -2.204 10.070 1.00 70.69 85 MET A CA 1
ATOM 602 C C . MET A 1 85 ? 0.273 -2.162 9.607 1.00 70.69 85 MET A C 1
ATOM 604 O O . MET A 1 85 ? -0.391 -3.197 9.659 1.00 70.69 85 MET A O 1
ATOM 608 N N . ALA A 1 86 ? -0.234 -1.028 9.114 1.00 73.00 86 ALA A N 1
ATOM 609 C CA . ALA A 1 86 ? -1.647 -0.940 8.729 1.00 73.00 86 ALA A CA 1
ATOM 610 C C . ALA A 1 86 ? -1.969 -1.806 7.502 1.00 73.00 86 ALA A C 1
ATOM 612 O O . ALA A 1 86 ? -2.892 -2.613 7.551 1.00 73.00 86 ALA A O 1
ATOM 613 N N . ALA A 1 87 ? -1.179 -1.707 6.431 1.00 77.88 87 ALA A N 1
ATOM 614 C CA . ALA A 1 87 ? -1.399 -2.454 5.198 1.00 77.88 87 ALA A CA 1
ATOM 615 C C . ALA A 1 87 ? -1.310 -3.982 5.399 1.00 77.88 87 ALA A C 1
ATOM 617 O O . ALA A 1 87 ? -2.237 -4.666 4.968 1.00 77.88 87 ALA A O 1
ATOM 618 N N . PRO A 1 88 ? -0.307 -4.551 6.107 1.00 79.00 88 PRO A N 1
ATOM 619 C CA . PRO A 1 88 ? -0.299 -5.979 6.439 1.00 79.00 88 PRO A CA 1
ATOM 620 C C . PRO A 1 88 ? -1.499 -6.408 7.287 1.00 79.00 88 PRO A C 1
ATOM 622 O O . PRO A 1 88 ? -2.068 -7.470 7.052 1.00 79.00 88 PRO A O 1
ATOM 625 N N . THR A 1 89 ? -1.916 -5.569 8.238 1.00 81.69 89 THR A N 1
ATOM 626 C CA . THR A 1 89 ? -3.068 -5.853 9.103 1.00 81.69 89 THR A CA 1
ATOM 627 C C . THR A 1 89 ? -4.371 -5.877 8.303 1.00 81.69 89 THR A C 1
ATOM 629 O O . THR A 1 89 ? -5.150 -6.818 8.413 1.00 81.69 89 THR A O 1
ATOM 632 N N . ILE A 1 90 ? -4.595 -4.883 7.443 1.00 85.06 90 ILE A N 1
ATOM 633 C CA . ILE A 1 90 ? -5.766 -4.813 6.558 1.00 85.06 90 ILE A CA 1
ATOM 634 C C . ILE A 1 90 ? -5.739 -5.958 5.539 1.00 85.06 90 ILE A C 1
ATOM 636 O O . ILE A 1 90 ? -6.771 -6.563 5.259 1.00 85.06 90 ILE A O 1
ATOM 640 N N . ALA A 1 91 ? -4.567 -6.306 5.007 1.00 84.38 91 ALA A N 1
ATOM 641 C CA . ALA A 1 91 ? -4.422 -7.434 4.095 1.00 84.38 91 ALA A CA 1
ATOM 642 C C . ALA A 1 91 ? -4.768 -8.777 4.763 1.00 84.38 91 ALA A C 1
ATOM 644 O O . ALA A 1 91 ? -5.414 -9.618 4.134 1.00 84.38 91 ALA A O 1
ATOM 645 N N . ALA A 1 92 ? -4.373 -8.966 6.024 1.00 82.56 92 ALA A N 1
ATOM 646 C CA . ALA A 1 92 ? -4.606 -10.200 6.768 1.00 82.56 92 ALA A CA 1
ATOM 647 C C . ALA A 1 92 ? -6.038 -10.318 7.317 1.00 82.56 92 ALA A C 1
ATOM 649 O O . ALA A 1 92 ? -6.641 -11.383 7.219 1.00 82.56 92 ALA A O 1
ATOM 650 N N . PHE A 1 93 ? -6.588 -9.237 7.878 1.00 83.19 93 PHE A N 1
ATOM 651 C CA . PHE A 1 93 ? -7.826 -9.276 8.670 1.00 83.19 93 PHE A CA 1
ATOM 652 C C . PHE A 1 93 ? -8.979 -8.461 8.079 1.00 83.19 93 PHE A C 1
ATOM 654 O O . PHE A 1 93 ? -10.104 -8.551 8.569 1.00 83.19 93 PHE A O 1
ATOM 661 N N . GLY A 1 94 ? -8.710 -7.643 7.062 1.00 85.19 94 GLY A N 1
ATOM 662 C CA . GLY A 1 94 ? -9.724 -6.816 6.429 1.00 85.19 94 GLY A CA 1
ATOM 663 C C . GLY A 1 94 ? -10.628 -7.607 5.486 1.00 85.19 94 GLY A C 1
ATOM 664 O O . GLY A 1 94 ? -10.210 -8.579 4.853 1.00 85.19 94 GLY A O 1
ATOM 665 N N . THR A 1 95 ? -11.869 -7.152 5.343 1.00 89.25 95 THR A N 1
ATOM 666 C CA . THR A 1 95 ? -12.757 -7.589 4.261 1.00 89.25 95 THR A CA 1
ATOM 667 C C . THR A 1 95 ? -12.236 -7.098 2.909 1.00 89.25 95 THR A C 1
ATOM 669 O O . THR A 1 95 ? -11.458 -6.146 2.833 1.00 89.25 95 THR A O 1
ATOM 672 N N . ASP A 1 96 ? -12.696 -7.699 1.813 1.00 88.88 96 ASP A N 1
ATOM 673 C CA . ASP A 1 96 ? -12.353 -7.232 0.464 1.00 88.88 96 ASP A CA 1
ATOM 674 C C . ASP A 1 96 ? -12.719 -5.760 0.237 1.00 88.88 96 ASP A C 1
ATOM 676 O O . ASP A 1 96 ? -11.988 -5.025 -0.422 1.00 88.88 96 ASP A O 1
ATOM 680 N N . GLU A 1 97 ? -13.835 -5.304 0.807 1.00 87.94 97 GLU A N 1
ATOM 681 C CA . GLU A 1 97 ? -14.247 -3.902 0.746 1.00 87.94 97 GLU A CA 1
ATOM 682 C C . GLU A 1 97 ? -13.252 -2.990 1.475 1.00 87.94 97 GLU A C 1
ATOM 684 O O . GLU A 1 97 ? -12.807 -1.988 0.913 1.00 87.94 97 GLU A O 1
ATOM 689 N N . GLN A 1 98 ? -12.822 -3.371 2.682 1.00 87.94 98 GLN A N 1
ATOM 690 C CA . GLN A 1 98 ? -11.807 -2.635 3.439 1.00 87.94 98 GLN A CA 1
ATOM 691 C C . GLN A 1 98 ? -10.468 -2.612 2.692 1.00 87.94 98 GLN A C 1
ATOM 693 O O . GLN A 1 98 ? -9.838 -1.564 2.568 1.00 87.94 98 GLN A O 1
ATOM 698 N N . LYS A 1 99 ? -10.048 -3.743 2.124 1.00 89.31 99 LYS A N 1
ATOM 699 C CA . LYS A 1 99 ? -8.816 -3.824 1.333 1.00 89.31 99 LYS A CA 1
ATOM 700 C C . LYS A 1 99 ? -8.847 -2.871 0.137 1.00 89.31 99 LYS A C 1
ATOM 702 O O . LYS A 1 99 ? -7.909 -2.092 -0.018 1.00 89.31 99 LYS A O 1
ATOM 707 N N . ARG A 1 100 ? -9.933 -2.865 -0.654 1.00 88.06 100 ARG A N 1
ATOM 708 C CA . ARG A 1 100 ? -10.100 -1.931 -1.790 1.00 88.06 100 ARG A CA 1
ATOM 709 C C . ARG A 1 100 ? -10.101 -0.474 -1.335 1.00 88.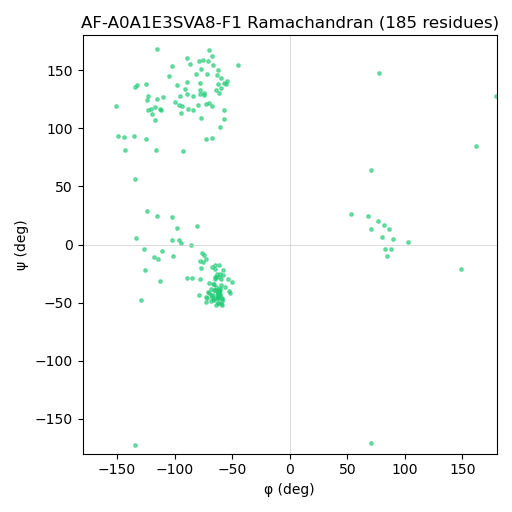06 100 ARG A C 1
ATOM 711 O O . ARG A 1 100 ? -9.506 0.369 -1.996 1.00 88.06 100 ARG A O 1
ATOM 718 N N . LYS A 1 101 ? -10.745 -0.186 -0.202 1.00 86.06 101 LYS A N 1
ATOM 719 C CA . LYS A 1 101 ? -10.854 1.171 0.343 1.00 86.06 101 LYS A CA 1
ATOM 720 C C . LYS A 1 101 ? -9.515 1.729 0.834 1.00 86.06 101 LYS A C 1
ATOM 722 O O . LYS A 1 101 ? -9.275 2.922 0.674 1.00 86.06 101 LYS A O 1
ATOM 727 N N . PHE A 1 102 ? -8.664 0.903 1.446 1.00 86.00 102 PHE A N 1
ATOM 728 C CA . PHE A 1 102 ? -7.513 1.403 2.206 1.00 86.00 102 PHE A CA 1
ATOM 729 C C . PHE A 1 102 ? -6.143 1.070 1.607 1.00 86.00 102 PHE A C 1
ATOM 731 O O . PHE A 1 102 ? -5.224 1.870 1.753 1.00 86.00 102 PHE A O 1
ATOM 738 N N . LEU A 1 103 ? -5.961 -0.062 0.921 1.00 88.50 103 LEU A N 1
ATOM 739 C CA . LEU A 1 103 ? -4.617 -0.483 0.499 1.00 88.50 103 LEU A CA 1
ATOM 740 C C . LEU A 1 103 ? -4.030 0.400 -0.608 1.00 88.50 103 LEU A C 1
ATOM 742 O O . LEU A 1 103 ? -2.854 0.756 -0.529 1.00 88.50 103 LEU A O 1
ATOM 746 N N . ARG A 1 104 ? -4.834 0.785 -1.609 1.00 89.94 104 ARG A N 1
ATOM 747 C CA . ARG A 1 104 ? -4.373 1.661 -2.697 1.00 89.94 104 ARG A CA 1
ATOM 748 C C . ARG A 1 104 ? -3.988 3.053 -2.178 1.00 89.94 104 ARG A C 1
ATOM 750 O O . ARG A 1 104 ? -2.841 3.433 -2.397 1.00 89.94 104 ARG A O 1
ATOM 757 N N . PRO A 1 105 ? -4.837 3.766 -1.407 1.00 85.38 105 PRO A N 1
ATOM 758 C CA . PRO A 1 105 ? -4.469 5.088 -0.893 1.00 85.38 105 PRO A CA 1
ATOM 759 C C . PRO A 1 105 ? -3.291 5.079 0.092 1.00 85.38 105 PRO A C 1
ATOM 761 O O . PRO A 1 105 ? -2.545 6.054 0.168 1.00 85.38 105 PRO A O 1
ATOM 764 N N . LEU A 1 106 ? -3.097 3.987 0.847 1.00 81.88 106 LEU A N 1
ATOM 765 C CA . LEU A 1 106 ? -1.912 3.820 1.698 1.00 81.88 106 LEU A CA 1
ATOM 766 C C . LEU A 1 106 ? -0.628 3.714 0.863 1.00 81.88 106 LEU A C 1
ATOM 768 O O . LEU A 1 106 ? 0.401 4.275 1.243 1.00 81.88 106 LEU A O 1
ATOM 772 N N . PHE A 1 107 ? -0.690 3.012 -0.272 1.00 84.38 107 PHE A N 1
ATOM 773 C CA . PHE A 1 107 ? 0.451 2.829 -1.163 1.00 84.38 107 PHE A CA 1
ATOM 774 C C . PHE A 1 107 ? 0.801 4.102 -1.944 1.00 84.38 107 PHE A C 1
ATOM 776 O O . PHE A 1 107 ? 1.975 4.477 -1.999 1.00 84.38 107 PHE A O 1
ATOM 783 N N . THR A 1 108 ? -0.205 4.783 -2.503 1.00 84.75 108 THR 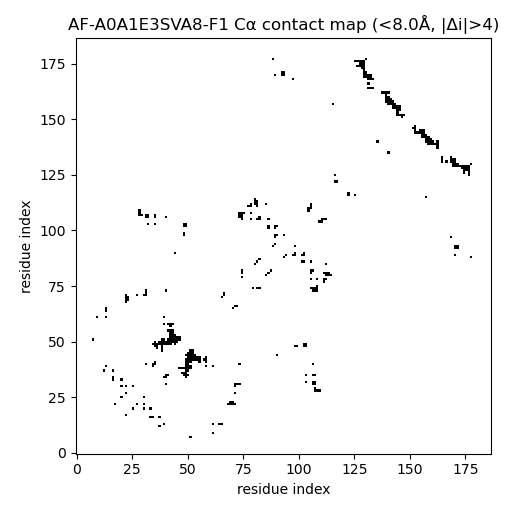A N 1
ATOM 784 C CA . THR A 1 108 ? -0.020 6.019 -3.287 1.00 84.75 108 THR A CA 1
ATOM 785 C C . THR A 1 108 ? 0.328 7.231 -2.425 1.00 84.75 108 THR A C 1
ATOM 787 O O . THR A 1 108 ? 0.755 8.257 -2.945 1.00 84.75 108 THR A O 1
ATOM 790 N N . GLY A 1 109 ? 0.186 7.120 -1.099 1.00 72.25 109 GLY A N 1
ATOM 791 C CA . GLY A 1 109 ? 0.445 8.213 -0.162 1.00 72.25 109 GLY A CA 1
ATOM 792 C C . GLY A 1 109 ? -0.704 9.219 -0.054 1.00 72.25 109 GLY A C 1
ATOM 793 O O . GLY A 1 109 ? -0.562 10.217 0.647 1.00 72.25 109 GLY A O 1
ATOM 794 N N . GLU A 1 110 ? -1.848 8.945 -0.689 1.00 74.31 110 GLU A N 1
ATOM 795 C CA . GLU A 1 110 ? -3.086 9.724 -0.543 1.00 74.31 110 GLU A CA 1
ATOM 796 C C . GLU A 1 110 ? -3.643 9.662 0.889 1.00 74.31 110 GLU A C 1
ATOM 798 O O . GLU A 1 110 ? -4.293 10.601 1.348 1.00 74.31 110 GLU A O 1
ATOM 803 N N . GLN A 1 111 ? -3.376 8.569 1.614 1.00 66.38 111 GLN A N 1
ATOM 804 C CA . GLN A 1 111 ? -3.720 8.421 3.027 1.00 66.38 111 GLN A CA 1
ATOM 805 C C . GLN A 1 111 ? -2.488 8.081 3.865 1.00 66.38 111 GLN A C 1
ATOM 807 O O . GLN A 1 111 ? -1.810 7.076 3.643 1.00 66.38 111 GLN A O 1
ATOM 812 N N . VAL A 1 112 ? -2.239 8.898 4.889 1.00 63.81 112 VAL A N 1
ATOM 813 C CA . VAL A 1 112 ? -1.173 8.676 5.871 1.00 63.81 112 VAL A CA 1
ATOM 814 C C . VAL A 1 112 ? -1.774 8.068 7.131 1.00 63.81 112 VAL A C 1
ATOM 816 O O . VAL A 1 112 ? -2.660 8.654 7.752 1.00 63.81 112 VAL A O 1
ATOM 819 N N . TYR A 1 113 ? -1.275 6.900 7.531 1.00 61.97 113 TYR A N 1
ATOM 820 C CA . TYR A 1 113 ? -1.737 6.221 8.736 1.00 61.97 113 TYR A CA 1
ATOM 821 C C . TYR A 1 113 ? -0.937 6.656 9.965 1.00 61.97 113 TYR A C 1
ATOM 823 O O . TYR A 1 113 ? 0.290 6.767 9.928 1.00 61.97 113 TYR A O 1
ATOM 831 N N . ARG A 1 114 ? -1.630 6.831 11.091 1.00 67.25 114 ARG A N 1
ATOM 832 C CA . ARG A 1 114 ? -1.028 7.068 12.407 1.00 67.25 114 ARG A CA 1
ATOM 833 C C . ARG A 1 114 ? -1.528 5.997 13.370 1.00 67.25 114 ARG A C 1
ATOM 835 O O . ARG A 1 114 ? -2.728 5.769 13.473 1.00 67.25 114 ARG A O 1
ATOM 842 N N . GLN A 1 115 ? -0.609 5.324 14.056 1.00 62.16 115 GLN A N 1
ATOM 843 C CA . GLN A 1 115 ? -0.954 4.288 15.027 1.00 62.16 115 GLN A CA 1
ATOM 844 C C . GLN A 1 115 ? -1.110 4.892 16.425 1.00 62.16 115 GLN A C 1
ATOM 846 O O . GLN A 1 115 ? -0.262 5.664 16.864 1.00 62.16 115 GLN A O 1
ATOM 851 N N . LEU A 1 116 ? -2.186 4.516 17.117 1.00 64.88 116 LEU A N 1
ATOM 852 C CA . LEU A 1 116 ? -2.558 5.036 18.431 1.00 64.88 116 LEU A CA 1
ATOM 853 C C . LEU A 1 116 ? -2.718 3.861 19.404 1.00 64.88 116 LEU A C 1
ATOM 855 O O . LEU A 1 116 ? -3.794 3.279 19.488 1.00 64.88 116 LEU A O 1
ATOM 859 N N . PHE A 1 117 ? -1.645 3.485 20.101 1.00 59.34 117 PHE A N 1
ATOM 860 C CA . PHE A 1 117 ? -1.689 2.454 21.154 1.00 59.34 117 PHE A CA 1
ATOM 861 C C . PHE A 1 117 ? -1.396 2.984 22.556 1.00 59.34 117 PHE A C 1
ATOM 863 O O . PHE A 1 117 ? -1.626 2.278 23.531 1.00 59.34 117 PHE A O 1
ATOM 870 N N . SER A 1 118 ? -0.889 4.210 22.665 1.00 53.91 118 SER A N 1
ATOM 871 C CA . SER A 1 118 ? -0.499 4.781 23.948 1.00 53.91 118 SER A CA 1
ATOM 872 C C . SER A 1 118 ? -1.636 5.617 24.519 1.00 53.91 118 SER A C 1
ATOM 874 O O . SER A 1 118 ? -1.951 6.681 23.987 1.00 53.91 118 SER A O 1
ATOM 876 N N . GLU A 1 119 ? -2.207 5.162 25.629 1.00 55.78 119 GLU A N 1
ATOM 877 C CA . GLU A 1 119 ? -3.023 5.995 26.512 1.00 55.78 119 GLU A CA 1
ATOM 878 C C . GLU A 1 119 ? -2.215 6.329 27.779 1.00 55.78 119 GLU A C 1
ATOM 880 O O . GLU A 1 119 ? -1.421 5.496 28.242 1.00 55.78 119 GLU A O 1
ATOM 885 N N . PRO A 1 120 ? -2.364 7.535 28.362 1.00 50.75 120 PRO A N 1
ATOM 886 C CA . PRO A 1 120 ? -1.715 7.867 29.626 1.00 50.75 120 PRO A CA 1
ATOM 887 C C . PRO A 1 120 ? -2.114 6.860 30.717 1.00 50.75 120 PRO A C 1
ATOM 889 O O . PRO A 1 120 ? -3.241 6.875 31.202 1.00 50.75 120 PRO A O 1
ATOM 892 N N . GLY A 1 121 ? -1.182 5.986 31.109 1.00 51.22 121 GLY A N 1
ATOM 893 C CA . GLY A 1 121 ? -1.375 5.016 32.194 1.00 51.22 121 GLY A CA 1
ATOM 894 C C . GLY A 1 121 ? -1.662 3.568 31.779 1.00 51.22 121 GLY A C 1
ATOM 895 O O . GLY A 1 121 ? -1.826 2.732 32.665 1.00 51.22 121 GLY A O 1
ATOM 896 N N . THR A 1 122 ? -1.686 3.222 30.485 1.00 55.34 122 THR A N 1
ATOM 897 C CA . THR A 1 122 ? -1.948 1.835 30.038 1.00 55.34 122 THR A CA 1
ATOM 898 C C . THR A 1 122 ? -1.096 1.490 28.815 1.00 55.34 122 THR A C 1
ATOM 900 O O . THR A 1 122 ? -1.528 1.608 27.677 1.00 55.34 122 THR A O 1
ATOM 903 N N . GLY A 1 123 ? 0.170 1.125 29.043 1.00 51.22 123 GLY A N 1
ATOM 904 C CA . GLY A 1 123 ? 1.137 0.856 27.966 1.00 51.22 123 GLY A CA 1
ATOM 905 C C . GLY A 1 123 ? 1.396 -0.624 27.663 1.00 51.22 123 GLY A C 1
ATOM 906 O O . GLY A 1 123 ? 2.080 -0.917 26.688 1.00 51.22 123 GLY A O 1
ATOM 907 N N . SER A 1 124 ? 0.906 -1.555 28.491 1.00 53.81 124 SER A N 1
ATOM 908 C CA . SER A 1 124 ? 1.335 -2.966 28.448 1.00 53.81 124 SER A CA 1
ATOM 909 C C . SER A 1 124 ? 0.217 -4.006 28.331 1.00 53.81 124 SER A C 1
ATOM 911 O O . SER A 1 124 ? 0.536 -5.182 28.190 1.00 53.81 124 SER A O 1
ATOM 913 N N . ASP A 1 125 ? -1.058 -3.608 28.355 1.00 54.09 125 ASP A N 1
ATOM 914 C CA . ASP A 1 125 ? -2.197 -4.532 28.241 1.00 54.09 125 ASP A CA 1
ATOM 915 C C . ASP A 1 125 ? -3.006 -4.242 26.968 1.00 54.09 125 ASP A C 1
ATOM 917 O O . ASP A 1 125 ? -3.987 -3.504 26.971 1.00 54.09 125 ASP A O 1
ATOM 921 N N . LEU A 1 126 ? -2.512 -4.760 25.839 1.00 56.56 126 LEU A N 1
ATOM 922 C CA . LEU A 1 126 ? -3.162 -4.647 24.525 1.00 56.56 126 LEU A CA 1
ATOM 923 C C . LEU A 1 126 ? -4.018 -5.885 24.187 1.00 56.56 126 LEU A C 1
ATOM 925 O O . LEU A 1 126 ? -4.550 -5.984 23.078 1.00 56.56 126 LEU A O 1
ATOM 929 N N . ALA A 1 127 ? -4.137 -6.846 25.110 1.00 53.66 127 ALA A N 1
ATOM 930 C CA . ALA A 1 127 ? -4.936 -8.046 24.904 1.00 53.66 127 ALA A CA 1
ATOM 931 C C . ALA A 1 127 ? -6.434 -7.702 25.000 1.00 53.66 127 ALA A C 1
ATOM 933 O O . ALA A 1 127 ? -6.882 -7.066 25.948 1.00 53.66 127 ALA A O 1
ATOM 934 N N . GLY A 1 128 ? -7.225 -8.111 24.003 1.00 57.59 128 GLY A N 1
ATOM 935 C CA . GLY A 1 128 ? -8.678 -7.891 23.997 1.00 57.59 128 GLY A CA 1
ATOM 936 C C . GLY A 1 128 ? -9.150 -6.546 23.430 1.00 57.59 128 GLY A C 1
ATOM 937 O O . GLY A 1 128 ? -10.316 -6.188 23.597 1.00 57.59 128 GLY A O 1
ATOM 938 N N . LEU A 1 129 ? -8.285 -5.790 22.746 1.00 69.12 129 LEU A N 1
ATOM 939 C CA . LEU A 1 129 ? -8.673 -4.534 22.097 1.00 69.12 129 LEU A CA 1
ATOM 940 C C . LEU A 1 129 ? -9.337 -4.761 20.735 1.00 69.12 129 LEU A C 1
ATOM 942 O O . LEU A 1 129 ? -8.987 -5.668 19.989 1.00 69.12 129 LEU A O 1
ATOM 946 N N . THR A 1 130 ? -10.290 -3.895 20.393 1.00 69.94 130 THR A N 1
ATOM 947 C CA . THR A 1 130 ? -10.914 -3.873 19.064 1.00 69.94 130 THR A CA 1
ATOM 948 C C . THR A 1 130 ? -10.213 -2.847 18.190 1.00 69.94 130 THR A C 1
ATOM 950 O O . THR A 1 130 ? -10.107 -1.679 18.566 1.00 69.94 130 THR A O 1
ATOM 953 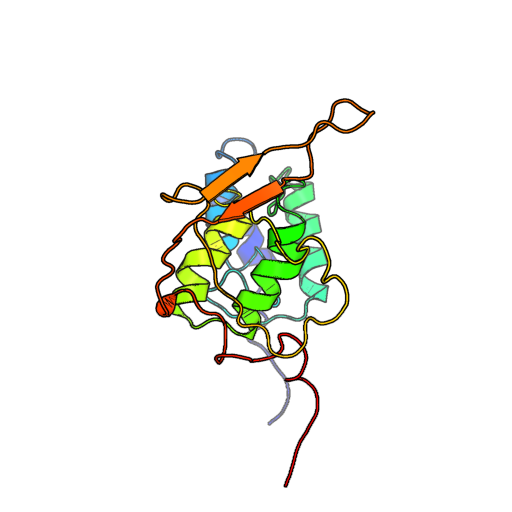N N . TYR A 1 131 ? -9.781 -3.263 17.005 1.00 75.88 131 TYR A N 1
ATOM 954 C CA . TYR A 1 131 ? -9.144 -2.368 16.051 1.00 75.88 131 TYR A CA 1
ATOM 955 C C . TYR A 1 131 ? -10.171 -1.725 15.138 1.00 75.88 131 TYR A C 1
ATOM 957 O O . TYR A 1 131 ? -10.989 -2.404 14.520 1.00 75.88 131 TYR A O 1
ATOM 965 N N . VAL A 1 132 ? -10.098 -0.404 15.026 1.00 81.06 132 VAL A N 1
ATOM 966 C CA . VAL A 1 132 ? -10.982 0.383 14.171 1.00 81.06 132 VAL A CA 1
ATOM 967 C C . VAL A 1 132 ? -10.167 1.369 13.345 1.00 81.06 132 VAL A C 1
ATOM 969 O O . VAL A 1 132 ? -9.246 2.010 13.849 1.00 81.06 132 VAL A O 1
ATOM 972 N N . LEU A 1 133 ? -10.513 1.493 12.066 1.00 80.19 133 LEU A N 1
ATOM 973 C CA . LEU A 1 133 ? -9.962 2.504 11.171 1.00 80.19 133 LEU A CA 1
ATOM 974 C C . LEU A 1 133 ? -10.752 3.805 11.348 1.00 80.19 133 LEU A C 1
ATOM 976 O O . LEU A 1 133 ? -11.959 3.866 11.104 1.00 80.19 133 LEU A O 1
ATOM 980 N N . CYS A 1 134 ? -10.065 4.835 11.829 1.00 79.19 134 CYS A N 1
ATOM 981 C CA . CYS A 1 134 ? -10.656 6.092 12.268 1.00 79.19 134 CYS A CA 1
ATOM 982 C C . CYS A 1 134 ? -10.152 7.232 11.380 1.00 79.19 134 CYS A C 1
ATOM 984 O O . CYS A 1 134 ? -8.951 7.501 11.352 1.00 79.19 134 CYS A O 1
ATOM 986 N N . ASP A 1 135 ? -11.061 7.904 10.672 1.00 79.81 135 ASP A N 1
ATOM 987 C CA . ASP A 1 135 ? -10.703 9.047 9.835 1.00 79.81 135 ASP A CA 1
ATOM 988 C C . ASP A 1 135 ? -10.301 10.227 10.731 1.00 79.81 135 ASP A C 1
ATOM 990 O O . ASP A 1 135 ? -11.071 10.681 11.578 1.00 79.81 135 ASP A O 1
ATOM 994 N N . MET A 1 136 ? -9.080 10.731 10.559 1.00 78.56 136 MET A N 1
ATOM 995 C CA . MET A 1 136 ? -8.547 11.825 11.376 1.00 78.56 136 MET A CA 1
ATOM 996 C C . MET A 1 136 ? -9.297 13.168 11.246 1.00 78.56 136 MET A C 1
ATOM 998 O O . MET A 1 136 ? -9.427 13.838 12.266 1.00 78.56 136 MET A O 1
ATOM 1002 N N . PRO A 1 137 ? -9.812 13.600 10.073 1.00 77.12 137 PRO A N 1
ATOM 1003 C CA . PRO A 1 137 ? -10.461 14.911 9.943 1.00 77.12 137 PRO A CA 1
ATOM 1004 C C . PRO A 1 137 ? -11.923 14.952 10.434 1.00 77.12 137 PRO A C 1
ATOM 1006 O O . PRO A 1 137 ? -12.659 15.874 10.082 1.00 77.12 137 PRO A O 1
ATOM 1009 N N . GLN A 1 138 ? -12.382 13.967 11.213 1.00 77.00 138 GLN A N 1
A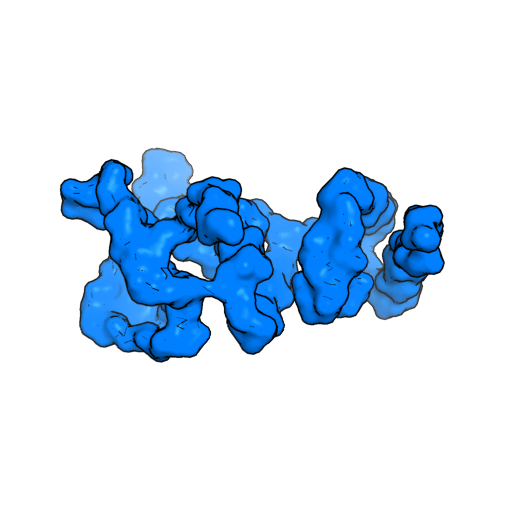TOM 1010 C CA . GLN A 1 138 ? -13.775 13.907 11.666 1.00 77.00 138 GLN A CA 1
ATOM 1011 C C . GLN A 1 138 ? -14.029 14.706 12.963 1.00 77.00 138 GLN A C 1
ATOM 1013 O O . GLN A 1 138 ? -13.118 14.881 13.778 1.00 77.00 138 GLN A O 1
ATOM 1018 N N . PRO A 1 139 ? -15.278 15.151 13.212 1.00 83.25 139 PRO A N 1
ATOM 1019 C CA . PRO A 1 139 ? -15.641 15.823 14.456 1.00 83.25 139 PRO A CA 1
ATOM 1020 C C . PRO A 1 139 ? -15.296 14.995 15.701 1.00 83.25 139 PRO A C 1
ATOM 1022 O O . PRO A 1 139 ? -15.537 13.790 15.746 1.00 83.25 139 PRO A O 1
ATOM 1025 N N . GLY A 1 140 ? -14.759 15.662 16.724 1.00 82.31 140 GLY A N 1
ATOM 1026 C CA . GLY A 1 140 ? -14.371 15.024 17.985 1.00 82.31 140 GLY A CA 1
ATOM 1027 C C . GLY A 1 140 ? -12.946 14.465 18.011 1.00 82.31 140 GLY A C 1
ATOM 1028 O O . GLY A 1 140 ? -12.516 14.016 19.070 1.00 82.31 140 GLY A O 1
ATOM 1029 N N . VAL A 1 141 ? -12.204 14.515 16.897 1.00 82.69 141 VAL A N 1
ATOM 1030 C CA . VAL A 1 141 ? -10.765 14.213 16.857 1.00 82.69 141 VAL A CA 1
ATOM 1031 C C . VAL A 1 141 ? -9.966 15.518 16.939 1.00 82.69 141 VAL A C 1
ATOM 1033 O O . VAL A 1 141 ? -10.099 16.383 16.078 1.00 82.69 141 VAL A O 1
ATOM 1036 N N . ASP A 1 142 ? -9.130 15.657 17.969 1.00 80.00 142 ASP A N 1
ATOM 1037 C CA . ASP A 1 142 ? -8.183 16.771 18.129 1.00 80.00 142 ASP A CA 1
ATOM 1038 C C . ASP A 1 142 ? -6.748 16.235 18.071 1.00 80.00 142 ASP A C 1
ATOM 1040 O O . ASP A 1 142 ? -6.392 15.315 18.809 1.00 80.00 142 ASP A O 1
ATOM 1044 N N . VAL A 1 143 ? -5.933 16.793 17.176 1.00 79.94 143 VAL A N 1
ATOM 1045 C CA . VAL A 1 143 ? -4.561 16.346 16.905 1.00 79.94 143 VAL A CA 1
ATOM 1046 C C . VAL A 1 143 ? -3.592 17.419 17.358 1.00 79.94 143 VAL A C 1
ATOM 1048 O O . VAL A 1 143 ? -3.562 18.520 16.808 1.00 79.94 143 VAL A O 1
ATOM 1051 N N . ARG A 1 144 ? -2.754 17.083 18.336 1.00 80.50 144 ARG A N 1
ATOM 1052 C CA . ARG A 1 144 ? -1.753 17.985 18.896 1.00 80.50 144 ARG A CA 1
ATOM 1053 C C . ARG A 1 144 ? -0.360 17.431 18.636 1.00 80.50 144 ARG A C 1
ATOM 1055 O O . ARG A 1 144 ? 0.027 16.456 19.273 1.00 80.50 144 ARG A O 1
ATOM 1062 N N . PRO A 1 145 ? 0.407 18.025 17.715 1.00 74.25 145 PRO A N 1
ATOM 1063 C CA . PRO A 1 145 ? 1.788 17.628 17.489 1.00 74.25 145 PRO A CA 1
ATOM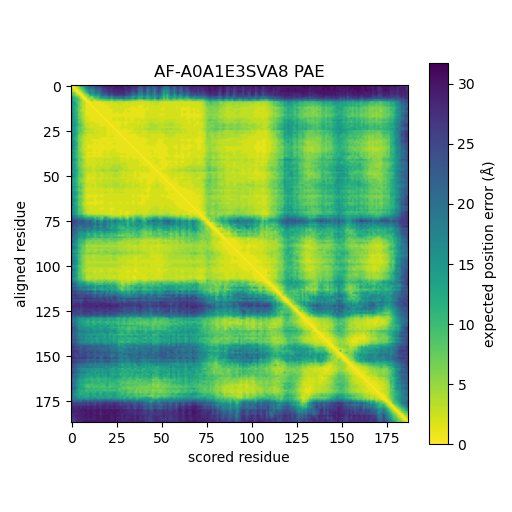 1064 C C . PRO A 1 145 ? 2.702 18.203 18.591 1.00 74.25 145 PRO A C 1
ATOM 1066 O O . PRO A 1 145 ? 2.932 19.419 18.599 1.00 74.25 145 PRO A O 1
ATOM 1069 N N . PRO A 1 146 ? 3.248 17.399 19.529 1.00 71.00 146 PRO A N 1
ATOM 1070 C CA . PRO A 1 146 ? 4.314 17.869 20.404 1.00 71.00 146 PRO A CA 1
ATOM 1071 C C . PRO A 1 146 ? 5.559 18.203 19.577 1.00 71.00 146 PRO A C 1
ATOM 1073 O O . PRO A 1 146 ? 6.004 17.415 18.742 1.00 71.00 146 PRO A O 1
ATOM 1076 N N . ARG A 1 147 ? 6.151 19.374 19.832 1.00 71.69 147 ARG A N 1
ATOM 1077 C CA . ARG A 1 147 ? 7.467 19.708 19.280 1.00 71.69 147 ARG A CA 1
ATOM 1078 C C . ARG A 1 147 ? 8.536 19.025 20.117 1.00 71.69 147 ARG A C 1
ATOM 1080 O O . ARG A 1 147 ? 8.642 19.280 21.316 1.00 71.69 147 ARG A O 1
ATOM 1087 N N . GLN A 1 148 ? 9.322 18.168 19.479 1.00 67.44 148 GLN A N 1
ATOM 1088 C CA . GLN A 1 148 ? 10.490 17.556 20.099 1.00 67.44 148 GLN A CA 1
ATOM 1089 C C . GLN A 1 148 ? 11.595 18.599 20.309 1.00 67.44 148 GLN A C 1
ATOM 1091 O O . GLN A 1 148 ? 11.562 19.692 19.740 1.00 67.44 148 GLN A O 1
ATOM 1096 N N . ILE A 1 149 ? 12.614 18.248 21.097 1.00 74.38 149 ILE A N 1
ATOM 1097 C CA . ILE A 1 149 ? 13.792 19.102 21.328 1.00 74.38 149 ILE A CA 1
ATOM 1098 C C . ILE A 1 149 ? 14.529 19.465 20.026 1.00 74.38 149 ILE A C 1
ATOM 1100 O O . ILE A 1 149 ? 15.153 20.518 19.943 1.00 74.38 149 ILE A O 1
ATOM 1104 N N . THR A 1 150 ? 14.413 18.620 18.998 1.00 70.62 150 THR A N 1
ATOM 1105 C CA . THR A 1 150 ? 14.947 18.839 17.645 1.00 70.62 150 THR A CA 1
ATOM 1106 C C . THR A 1 150 ? 14.113 19.824 16.817 1.00 70.62 150 THR A C 1
ATOM 1108 O O . THR A 1 150 ? 14.525 20.210 15.729 1.00 70.62 150 THR A O 1
ATOM 1111 N N . GLY A 1 151 ? 12.949 20.254 17.316 1.00 64.69 151 GLY A N 1
ATOM 1112 C CA . GLY A 1 151 ? 11.993 21.114 16.614 1.00 64.69 151 GLY A CA 1
ATOM 1113 C C . GLY A 1 151 ? 11.025 20.365 15.690 1.00 64.69 151 GLY A C 1
ATOM 1114 O O . GLY A 1 151 ? 10.044 20.962 15.238 1.00 64.69 151 GLY A O 1
ATOM 1115 N N . GLU A 1 152 ? 11.267 19.074 15.450 1.00 62.78 152 GLU A N 1
ATOM 1116 C CA . GLU A 1 152 ? 10.441 18.185 14.628 1.00 62.78 152 GLU A CA 1
ATOM 1117 C C . GLU A 1 152 ? 9.201 17.693 15.391 1.00 62.78 152 GLU A C 1
ATOM 1119 O O . GLU A 1 152 ? 9.152 17.701 16.626 1.00 62.78 152 GLU A O 1
ATOM 1124 N N . ALA A 1 153 ? 8.172 17.281 14.649 1.00 61.00 153 ALA A N 1
ATOM 1125 C CA . ALA A 1 153 ? 6.876 16.883 15.194 1.00 61.00 153 ALA A CA 1
ATOM 1126 C C . ALA A 1 153 ? 6.362 15.580 14.561 1.00 61.00 153 ALA A C 1
ATOM 1128 O O . ALA A 1 153 ? 5.275 15.517 13.987 1.00 61.00 153 ALA A O 1
ATOM 1129 N N . ASP A 1 154 ? 7.169 14.524 14.659 1.00 62.75 154 ASP A N 1
ATOM 1130 C CA . ASP A 1 154 ? 6.824 13.215 14.087 1.00 62.75 154 ASP A CA 1
ATOM 1131 C C . ASP A 1 154 ? 5.809 12.418 14.923 1.00 62.75 154 ASP A C 1
ATOM 1133 O O . ASP A 1 154 ? 5.185 11.483 14.413 1.00 62.75 154 ASP A O 1
ATOM 1137 N N . PHE A 1 155 ? 5.582 12.826 16.176 1.00 66.00 155 PHE A N 1
ATOM 1138 C CA . PHE A 1 155 ? 4.569 12.269 17.075 1.00 66.00 155 PHE A CA 1
ATOM 1139 C C . PHE A 1 155 ? 3.351 13.185 17.166 1.00 66.00 155 PHE A C 1
ATOM 1141 O O . PHE A 1 155 ? 3.454 14.394 16.974 1.00 66.00 155 PHE A O 1
ATOM 1148 N N . ASN A 1 156 ? 2.193 12.599 17.471 1.00 68.25 156 ASN A N 1
ATOM 1149 C CA . ASN A 1 156 ? 0.955 13.330 17.709 1.00 68.25 156 ASN A CA 1
ATOM 1150 C C . ASN A 1 156 ? 0.279 12.787 18.965 1.00 68.25 156 ASN A C 1
ATOM 1152 O O . ASN A 1 156 ? 0.150 11.573 19.121 1.00 68.25 156 ASN A O 1
ATOM 1156 N N . GLU A 1 157 ? -0.194 13.686 19.819 1.00 73.50 157 GLU A N 1
ATOM 1157 C CA . GLU A 1 157 ? -1.229 13.377 20.796 1.00 73.50 157 GLU A CA 1
ATOM 1158 C C . GLU A 1 157 ? -2.581 13.512 20.099 1.00 73.50 157 GLU A C 1
ATOM 1160 O O . GLU A 1 157 ? -2.858 14.527 19.459 1.00 73.50 157 GLU A O 1
ATOM 1165 N N . VAL A 1 158 ? -3.418 12.481 20.188 1.00 76.94 158 VAL A N 1
ATOM 1166 C CA . VAL A 1 158 ? -4.743 12.482 19.562 1.00 76.94 158 VAL A CA 1
ATOM 1167 C C . VAL A 1 158 ? -5.795 12.302 20.640 1.00 76.94 158 VAL A C 1
ATOM 1169 O O . VAL A 1 158 ? -5.861 11.261 21.293 1.00 76.94 158 VAL A O 1
ATOM 1172 N N . PHE A 1 159 ? -6.637 13.314 20.806 1.00 78.69 159 PHE A N 1
ATOM 1173 C CA . PHE A 1 159 ? -7.765 13.293 21.725 1.00 78.69 159 PHE A CA 1
ATOM 1174 C C . PHE A 1 159 ? -9.033 12.938 20.955 1.00 78.69 159 PHE A C 1
ATOM 1176 O O . PHE A 1 159 ? -9.260 13.424 19.847 1.00 78.69 159 PHE A O 1
ATOM 1183 N N . ARG A 1 160 ? -9.854 12.066 21.543 1.00 80.81 160 ARG A N 1
ATOM 1184 C CA . ARG A 1 160 ? -11.110 11.590 20.959 1.00 80.81 160 ARG A CA 1
ATOM 1185 C C . ARG A 1 160 ? -12.244 11.888 21.933 1.00 80.81 160 ARG A C 1
ATOM 1187 O O . ARG A 1 160 ? -12.282 11.306 23.013 1.00 80.81 160 ARG A O 1
ATOM 1194 N N . THR A 1 161 ? -13.169 12.751 21.532 1.00 84.50 161 THR A N 1
ATOM 1195 C CA . THR A 1 161 ? -14.363 13.111 22.308 1.00 84.50 161 THR A CA 1
ATOM 1196 C C . THR A 1 161 ? -15.598 12.738 21.506 1.00 84.50 161 THR A C 1
ATOM 1198 O O . THR A 1 161 ? -15.846 13.318 20.453 1.00 84.50 161 THR A O 1
ATOM 1201 N N . ASP A 1 162 ? -16.347 11.741 21.984 1.00 84.19 162 ASP A N 1
ATOM 1202 C CA . ASP A 1 162 ? -17.583 11.248 21.355 1.00 84.19 162 ASP A CA 1
ATOM 1203 C C . ASP A 1 162 ? -17.457 10.849 19.872 1.00 84.19 162 ASP A C 1
ATOM 1205 O O . ASP A 1 162 ? -18.442 10.834 19.131 1.00 84.19 162 ASP A O 1
ATOM 1209 N N . VAL A 1 163 ? -16.253 10.462 19.441 1.00 85.00 163 VAL A N 1
ATOM 1210 C CA . VAL A 1 163 ? -15.988 10.008 18.070 1.00 85.00 163 VAL A CA 1
ATOM 1211 C C . VAL A 1 163 ? -16.851 8.787 17.741 1.00 85.00 163 VAL A C 1
ATOM 1213 O O . VAL A 1 163 ? -16.966 7.842 18.527 1.00 85.00 163 VAL A O 1
ATOM 1216 N N . ARG A 1 164 ? -17.468 8.800 16.558 1.00 84.19 164 ARG A N 1
ATOM 1217 C CA . ARG A 1 164 ? -18.315 7.715 16.052 1.00 84.19 164 ARG A CA 1
ATOM 1218 C C . ARG A 1 164 ? -17.631 7.058 14.863 1.00 84.19 164 ARG A C 1
ATOM 1220 O O . ARG A 1 164 ? -17.482 7.677 13.821 1.00 84.19 164 ARG A O 1
ATOM 1227 N N . VAL A 1 165 ? -17.269 5.786 15.009 1.00 84.00 165 VAL A N 1
ATOM 1228 C CA . VAL A 1 165 ? -16.694 4.986 13.921 1.00 84.00 165 VAL A CA 1
ATOM 1229 C C . VAL A 1 165 ? -17.714 3.927 13.493 1.00 84.00 165 VAL A C 1
ATOM 1231 O O . VAL A 1 165 ? -18.208 3.201 14.358 1.00 84.00 165 VAL A O 1
ATOM 1234 N N . PRO A 1 166 ? -18.064 3.823 12.197 1.00 85.06 166 PRO A N 1
ATOM 1235 C CA . PRO A 1 166 ? -18.934 2.755 11.712 1.00 85.06 166 PRO A CA 1
ATOM 1236 C C . PRO A 1 166 ? -18.325 1.373 11.977 1.00 85.06 166 PRO A C 1
ATOM 1238 O O . PRO A 1 166 ? -17.122 1.192 11.796 1.00 85.06 166 PRO A O 1
ATOM 1241 N N . ASP A 1 167 ? -19.145 0.368 12.305 1.00 85.06 167 ASP A N 1
ATOM 1242 C CA . ASP A 1 167 ? -18.650 -1.007 12.517 1.00 85.06 167 ASP A CA 1
ATOM 1243 C C . ASP A 1 167 ? -17.982 -1.589 11.257 1.00 85.06 167 ASP A C 1
ATOM 1245 O O . ASP A 1 167 ? -17.066 -2.395 11.350 1.00 85.06 167 ASP A O 1
ATOM 1249 N N . ALA A 1 168 ? -18.347 -1.097 10.068 1.00 84.75 168 ALA A N 1
ATOM 1250 C CA . ALA A 1 168 ? -17.688 -1.438 8.805 1.00 84.75 168 ALA A CA 1
ATOM 1251 C C . ALA A 1 168 ? -16.197 -1.045 8.750 1.00 84.75 168 ALA A C 1
ATOM 1253 O O . ALA A 1 168 ? -15.457 -1.562 7.917 1.00 84.75 168 ALA A O 1
ATOM 1254 N N . ASN A 1 169 ? -15.735 -0.154 9.629 1.00 82.19 169 ASN A N 1
ATOM 1255 C CA . ASN A 1 169 ? -14.324 0.202 9.763 1.00 82.19 169 ASN A CA 1
ATOM 1256 C C . ASN A 1 169 ? -13.606 -0.623 10.853 1.00 82.19 169 ASN A C 1
ATOM 1258 O O . ASN A 1 169 ? -12.416 -0.405 11.093 1.00 82.19 169 ASN A O 1
ATOM 1262 N N . ARG A 1 170 ? -14.290 -1.560 11.522 1.00 87.81 170 ARG A N 1
ATOM 1263 C CA . ARG A 1 170 ? -13.674 -2.502 12.462 1.00 87.81 170 ARG A CA 1
ATOM 1264 C C . ARG A 1 170 ? -12.894 -3.572 11.704 1.00 87.81 170 ARG A C 1
ATOM 1266 O O . ARG A 1 170 ? -13.411 -4.202 10.782 1.00 87.81 170 ARG A O 1
ATOM 1273 N N . LEU A 1 171 ? -11.651 -3.795 12.112 1.00 81.06 171 LEU A N 1
ATOM 1274 C CA . LEU A 1 171 ? -10.810 -4.874 11.609 1.00 81.06 171 LEU A CA 1
ATOM 1275 C C . LEU A 1 171 ? -10.947 -6.084 12.535 1.00 81.06 171 LEU A C 1
ATOM 1277 O O . LEU A 1 171 ? -10.616 -6.004 13.716 1.00 81.06 171 LEU A O 1
ATOM 1281 N N . GLY A 1 172 ? -11.426 -7.205 11.995 1.00 80.31 172 GLY A N 1
ATOM 1282 C CA . GLY A 1 172 ? -11.616 -8.437 12.762 1.00 80.31 172 GLY A CA 1
ATOM 1283 C C . GLY A 1 172 ? -12.763 -8.388 13.792 1.00 80.31 172 GLY A C 1
ATOM 1284 O O . GLY A 1 172 ? -13.597 -7.479 13.777 1.00 80.31 172 GLY A O 1
ATOM 1285 N N . PRO A 1 173 ? -12.873 -9.405 14.669 1.00 76.31 173 PRO A N 1
ATOM 1286 C CA . PRO A 1 173 ? -13.925 -9.494 15.683 1.00 76.31 173 PRO A CA 1
ATOM 1287 C C . PRO A 1 173 ? -13.751 -8.466 16.818 1.00 76.31 173 PRO A C 1
ATOM 1289 O O . PRO A 1 173 ? -12.653 -7.978 17.077 1.00 76.31 173 PRO A O 1
ATOM 1292 N N . VAL A 1 174 ? -14.844 -8.152 17.523 1.00 78.88 174 VAL A N 1
ATOM 1293 C CA . VAL A 1 174 ? -14.794 -7.349 18.756 1.00 78.88 174 VAL A CA 1
ATOM 1294 C C . VAL A 1 174 ? -13.959 -8.095 19.795 1.00 78.88 174 VAL A C 1
ATOM 1296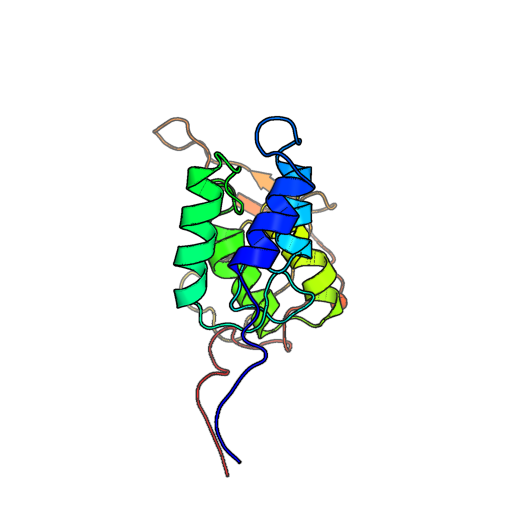 O O . VAL A 1 174 ? -14.176 -9.282 20.025 1.00 78.88 174 VAL A O 1
ATOM 1299 N N . GLY A 1 175 ? -13.002 -7.396 20.401 1.00 69.44 175 GLY A N 1
ATOM 1300 C CA . GLY A 1 175 ? -12.072 -7.959 21.380 1.00 69.44 175 GLY A CA 1
ATOM 1301 C C . GLY A 1 175 ? -11.038 -8.930 20.799 1.00 69.44 175 GLY A C 1
ATOM 1302 O O . GLY A 1 175 ? -10.401 -9.660 21.553 1.00 69.44 175 GLY A O 1
ATOM 1303 N N . GLY A 1 176 ? -10.880 -8.975 19.472 1.00 60.06 176 GLY A N 1
ATOM 1304 C CA . GLY A 1 176 ? -9.908 -9.842 18.810 1.00 60.06 176 GLY A CA 1
ATOM 1305 C C . GLY A 1 176 ? -8.482 -9.300 18.888 1.00 60.06 176 GLY A C 1
ATOM 1306 O O . GLY A 1 176 ? -8.220 -8.165 18.498 1.00 60.06 176 GLY A O 1
ATOM 1307 N N . ILE A 1 177 ? -7.534 -10.135 19.317 1.00 51.81 177 ILE A N 1
ATOM 1308 C CA . ILE A 1 177 ? -6.109 -9.791 19.277 1.00 51.81 177 ILE A CA 1
ATOM 1309 C C . ILE A 1 177 ? -5.620 -9.827 17.826 1.00 51.81 177 ILE A C 1
ATOM 1311 O O . ILE A 1 177 ? -5.636 -10.872 17.171 1.00 51.81 177 ILE A O 1
ATOM 1315 N N . ILE A 1 178 ? -5.101 -8.699 17.339 1.00 49.03 178 ILE A N 1
ATOM 1316 C CA . ILE A 1 178 ? -4.291 -8.669 16.117 1.00 49.03 178 ILE A CA 1
ATOM 1317 C C . ILE A 1 178 ? -2.932 -9.280 16.456 1.00 49.03 178 ILE A C 1
ATOM 1319 O O . ILE A 1 178 ? -2.032 -8.605 16.944 1.00 49.03 178 ILE A O 1
ATOM 1323 N N . GLY A 1 179 ? -2.835 -10.598 16.274 1.00 36.22 179 GLY A N 1
ATOM 1324 C CA . GLY A 1 179 ? -1.632 -11.384 16.559 1.00 36.22 179 GLY A CA 1
ATOM 1325 C C . GLY A 1 179 ? -1.885 -12.825 17.014 1.00 36.22 179 GLY A C 1
ATOM 1326 O O . GLY A 1 179 ? -1.004 -13.658 16.843 1.00 36.22 179 GLY A O 1
ATOM 1327 N N . GLU A 1 180 ? -3.078 -13.161 17.522 1.00 30.47 180 GLU A N 1
ATOM 1328 C CA . GLU A 1 180 ? -3.362 -14.494 18.102 1.00 30.47 180 GLU A CA 1
ATOM 1329 C C . GLU A 1 180 ? -4.071 -15.466 17.135 1.00 30.47 180 GLU A C 1
ATOM 1331 O O . GLU A 1 180 ? -4.578 -16.507 17.533 1.00 30.47 180 GLU A O 1
ATOM 1336 N N . LEU A 1 181 ? -4.095 -15.164 15.833 1.00 33.94 181 LEU A N 1
ATOM 1337 C CA . LEU A 1 181 ? -4.661 -16.052 14.803 1.00 33.94 181 LEU A CA 1
ATOM 1338 C C . LEU A 1 181 ? -3.581 -16.814 14.014 1.00 33.94 181 LEU A C 1
ATOM 1340 O O . LEU A 1 181 ? -3.813 -17.228 12.882 1.00 33.94 181 LEU A O 1
ATOM 1344 N N . VAL A 1 182 ? -2.395 -16.992 14.611 1.00 30.62 182 VAL A N 1
ATOM 1345 C CA . VAL A 1 182 ? -1.289 -17.785 14.037 1.00 30.62 182 VAL A CA 1
ATOM 1346 C C . VAL A 1 182 ? -1.025 -19.084 14.807 1.00 30.62 182 VAL A C 1
ATOM 1348 O O . VAL A 1 182 ? -0.285 -19.920 14.305 1.00 30.62 182 VAL A O 1
ATOM 1351 N N . ASP A 1 183 ? -1.676 -19.349 15.947 1.00 32.81 183 ASP A N 1
ATOM 1352 C CA . ASP A 1 183 ? -1.464 -20.630 16.633 1.00 32.81 183 ASP A CA 1
ATOM 1353 C C . ASP A 1 183 ? -2.723 -21.190 17.309 1.00 32.81 183 ASP A C 1
ATOM 1355 O O . ASP A 1 183 ? -3.024 -20.901 18.466 1.00 32.81 183 ASP A O 1
ATOM 1359 N N . ARG A 1 184 ? -3.458 -22.031 16.565 1.00 24.05 184 ARG A N 1
ATOM 1360 C CA . ARG A 1 184 ? -3.800 -23.406 16.982 1.00 24.05 184 ARG A CA 1
ATOM 1361 C C . ARG A 1 184 ? -4.660 -24.131 15.939 1.00 24.05 184 ARG A C 1
ATOM 1363 O O . ARG A 1 184 ? -5.755 -23.666 15.628 1.00 24.05 184 ARG A O 1
ATOM 1370 N N . PRO A 1 185 ? -4.265 -25.337 15.499 1.00 30.25 185 PRO A N 1
ATOM 1371 C CA . PRO A 1 185 ? -5.226 -26.365 15.143 1.00 30.25 185 PRO A CA 1
ATOM 1372 C C . PRO A 1 185 ? -5.768 -27.030 16.423 1.00 30.25 185 PRO A C 1
ATOM 1374 O O . PRO A 1 185 ? -5.011 -27.424 17.311 1.00 30.25 185 PRO A O 1
ATOM 1377 N N . ALA A 1 186 ? -7.085 -27.179 16.495 1.00 30.05 186 ALA A N 1
ATOM 1378 C CA . ALA A 1 186 ? -7.786 -28.201 17.273 1.00 30.05 186 ALA A CA 1
ATOM 1379 C C . ALA A 1 186 ? -9.094 -28.452 16.502 1.00 30.05 186 ALA A C 1
ATOM 1381 O O . ALA A 1 186 ? -9.826 -27.498 16.258 1.00 30.05 186 ALA A O 1
ATOM 1382 N N . SER A 1 187 ? -9.427 -29.632 15.988 1.00 37.66 187 SER A N 1
ATOM 1383 C CA . SER A 1 187 ? -9.039 -31.022 16.265 1.00 37.66 187 SER A CA 1
ATOM 1384 C C . SER A 1 187 ? -9.024 -31.844 14.979 1.00 37.66 187 SER A C 1
ATOM 1386 O O . SER A 1 187 ? -9.919 -31.571 14.146 1.00 37.66 187 SER A O 1
#

Mean predicted aligned error: 10.55 Å

Solvent-accessible surface area (backbone atoms only — not comparable to full-atom values): 11395 Å² total; per-residue (Å²): 140,82,87,88,78,87,71,73,59,59,66,61,53,52,48,54,48,47,76,73,42,46,48,91,77,44,56,61,52,59,46,34,44,51,36,24,77,72,18,67,66,40,28,52,33,49,68,93,62,19,4,62,59,39,63,65,74,58,41,55,60,54,52,53,53,42,49,74,64,57,37,75,74,65,41,41,86,85,20,47,58,21,57,69,47,49,41,56,48,34,69,74,49,35,52,74,68,50,34,66,68,44,45,57,37,37,38,37,53,80,40,73,52,81,89,86,75,80,49,99,91,52,84,82,80,72,78,51,44,62,47,66,64,72,74,69,95,41,80,41,52,46,80,46,64,57,66,44,97,88,66,50,56,92,52,68,51,74,48,75,52,88,60,84,72,63,72,86,38,42,45,59,53,86,44,39,51,94,76,68,87,80,75,80,91,83,133

Secondary structure (DSSP, 8-state):
---------HHHHHHHHHHHS-TTTS-HHHHHHHHHHTT-S-TTSPBTTTB-S--GGGHHHHHHHHHHTTPPPSS-GGGHHIIIIIHHHHHHH--HHHHHHHHHHHHHTSS-------BTTBSS--TTPPEE---TTSTTEEEE-PPPTTS-----EEEESS----GGGEESSTT--TT-SSS----

InterPro domains:
  IPR009100 Acyl-CoA dehydrogenase/oxidase, N-terminal and middle domain superfamily [SSF56645] (11-173)
  IPR013786 Acyl-CoA dehydrogenase/oxidase, N-terminal [PF02771] (13-110)
  IPR037069 Acyl-CoA dehydrogenase/oxidase, N-terminal domain superfamily [G3DSA:1.10.540.10] (6-109)
  IPR046373 Acyl-CoA oxidase/dehydrogenase, middle domain superfamily [G3DSA:2.40.110.10] (119-172)
  IPR052161 Mycobacterial Acyl-CoA Dehydrogenase [PTHR43292] (30-129)